Protein AF-C8VRG4-F1 (afdb_monomer)

Foldseek 3Di:
DDDDDDDDDDDDDDDDDDDPDDDDPPPVVVVVVVVVVVVVVVVVVVVVVVVVVVVVVPPPPCPPPPPPVDDPPVPDPDVLCPPHDDDDQDQALVSNVVQCWDQQQLVNATWHPLQHDPPLSVCCQPVDVVSPLGWWAQDPVSPHTDDSVRSSRPRPDDIDDDPSNLLSSLVSLQVVLVVCVVVVPPRHTPQSSDVVNNVVSVVSNVVVLPPCPPVRDNNVPDDDDDDDDDDDDDDDDDD

Secondary structure (DSSP, 8-state):
--------------------------SHHHHHHHHHHHHHHHHHHHHHHHHHHHHHTTS---------S---------GGGTTPPP----SSHHHHHHTTEEEETTTTEEEEGGG--HHHHHHHHTSSTTS-S---BSSTTS-SB--HHHHHH-TT---B--HHHHHHHHHHHHHHHHHHHHTT-S---TTTT-HHHHHHHHHHHHHHHHS--TT---GGG--------------PPP-

InterPro domains:
  IPR053008 Phomopsin biosynthesis-associated protein [PTHR35896] (6-236)

pLDDT: mean 80.28, std 19.04, range [37.5, 96.56]

Sequence (239 aa):
MSKTPELEPFLHKPNSVRSWLKRPVMTTTSHLLVFALTSLLWFAIILFDRLSSSYISQLPVQHSKQMTNNETAFVPPIPILANSMTTHCGTSVAAAKARGCRYDILSKVWTPSRCFDQASIAEYQAWDEDGRSWLAYADAEHTQPLGIDETGSIAGGTYYTTEHDHIVHCAMLWKKQFRALSEGRRELDALIVDPHHTDHCVKYLVQMTEAVNTKGIDYRKVPIEVDVGFSGCFILPEP

Solvent-accessible surface area (backbone atoms only — not comparable to full-atom values): 15444 Å² total; per-residue (Å²): 140,82,84,84,84,91,87,86,82,93,79,92,78,83,86,80,84,76,84,87,80,85,87,76,92,64,62,67,60,50,54,53,49,52,53,51,52,51,51,51,51,52,51,50,51,52,50,48,54,51,53,49,48,59,50,57,74,63,51,76,79,74,72,80,83,68,82,68,93,78,66,91,63,83,69,72,81,58,73,94,55,62,93,63,86,86,85,77,29,73,92,44,59,68,46,15,53,74,65,52,26,41,70,35,80,69,80,71,41,68,35,47,53,82,43,54,58,64,66,58,40,52,50,46,35,54,68,33,97,83,51,62,35,66,57,40,14,74,37,90,85,64,79,44,76,46,54,72,72,56,58,60,58,50,75,93,64,81,72,31,66,52,72,66,33,52,54,52,40,39,55,47,47,55,49,46,36,52,49,38,62,76,69,65,58,89,60,73,45,73,63,69,71,32,65,68,57,50,52,49,36,54,52,50,60,54,49,62,48,69,47,68,43,100,82,70,51,58,57,90,73,58,88,75,93,78,86,90,81,88,83,87,84,89,81,79,80,84,132

Mean predicted aligned error: 15.74 Å

Structure (mmCIF, N/CA/C/O backbone):
data_AF-C8VRG4-F1
#
_entry.id   AF-C8VRG4-F1
#
loop_
_atom_site.group_PDB
_atom_site.id
_atom_site.type_symbol
_atom_site.label_atom_id
_atom_site.label_alt_id
_atom_site.label_comp_id
_atom_site.label_asym_id
_atom_site.label_entity_id
_atom_site.label_seq_id
_atom_site.pdbx_PDB_ins_code
_atom_site.Cartn_x
_atom_site.Cartn_y
_atom_site.Cartn_z
_atom_site.occupancy
_atom_site.B_iso_or_equiv
_atom_site.auth_seq_id
_atom_site.auth_comp_id
_atom_site.auth_asym_id
_atom_site.auth_atom_id
_atom_site.pdbx_PDB_model_num
ATOM 1 N N . MET A 1 1 ? -53.358 -11.823 99.079 1.00 38.03 1 MET A N 1
ATOM 2 C CA . MET A 1 1 ? -53.322 -12.477 97.748 1.00 38.03 1 MET A CA 1
ATOM 3 C C . MET A 1 1 ? -54.189 -13.718 97.858 1.00 38.03 1 MET A C 1
ATOM 5 O O . MET A 1 1 ? -53.963 -14.463 98.788 1.00 38.03 1 MET A O 1
ATOM 9 N N . SER A 1 2 ? -55.229 -13.982 97.080 1.00 41.53 2 SER A N 1
ATOM 10 C CA . SER A 1 2 ? -55.712 -13.441 95.811 1.00 41.53 2 SER A CA 1
ATOM 11 C C . SER A 1 2 ? -57.243 -13.588 95.810 1.00 41.53 2 SER A C 1
ATOM 13 O O . SER A 1 2 ? -57.758 -14.540 96.392 1.00 41.53 2 SER A O 1
ATOM 15 N N . LYS A 1 3 ? -57.958 -12.628 95.220 1.00 39.97 3 LYS A N 1
ATOM 16 C CA . LYS A 1 3 ? -59.426 -12.599 95.130 1.00 39.97 3 LYS A CA 1
ATOM 17 C C . LYS A 1 3 ? -59.910 -13.531 94.005 1.00 39.97 3 LYS A C 1
ATOM 19 O O . LYS A 1 3 ? -59.349 -13.494 92.915 1.00 39.97 3 LYS A O 1
ATOM 24 N N . THR A 1 4 ? -60.961 -14.308 94.260 1.00 46.31 4 THR A N 1
ATOM 25 C CA . THR A 1 4 ? -61.922 -14.806 93.250 1.00 46.31 4 THR A CA 1
ATOM 26 C C . THR A 1 4 ? -62.775 -13.628 92.746 1.00 46.31 4 THR A C 1
ATOM 28 O O . THR A 1 4 ? -62.887 -12.644 93.490 1.00 46.31 4 THR A O 1
ATOM 31 N N . PRO A 1 5 ? -63.312 -13.628 91.503 1.00 46.59 5 PRO A N 1
ATOM 32 C CA . PRO A 1 5 ? -64.613 -14.282 91.222 1.00 46.59 5 PRO A CA 1
ATOM 33 C C . PRO A 1 5 ? -64.772 -14.796 89.755 1.00 46.59 5 PRO A C 1
ATOM 35 O O . PRO A 1 5 ? -64.060 -14.368 88.855 1.00 46.59 5 PRO A O 1
ATOM 38 N N . GLU A 1 6 ? -65.467 -15.914 89.520 1.00 40.12 6 GLU A N 1
ATOM 39 C CA . GLU A 1 6 ? -66.891 -16.039 89.120 1.00 40.12 6 GLU A CA 1
ATOM 40 C C . GLU A 1 6 ? -67.127 -15.963 87.596 1.00 40.12 6 GLU A C 1
ATOM 42 O O . GLU A 1 6 ? -66.566 -15.135 86.884 1.00 40.12 6 GLU A O 1
ATOM 47 N N . LEU A 1 7 ? -67.923 -16.917 87.111 1.00 45.00 7 LEU A N 1
ATOM 48 C CA . LEU A 1 7 ? -68.163 -17.280 85.717 1.00 45.00 7 LEU A CA 1
ATOM 49 C C . LEU A 1 7 ? -69.656 -17.053 85.428 1.00 45.00 7 LEU A C 1
ATOM 51 O O . LEU A 1 7 ? -70.469 -17.605 86.156 1.00 45.00 7 LEU A O 1
ATOM 55 N N . GLU A 1 8 ? -70.015 -16.315 84.374 1.00 48.22 8 GLU A N 1
ATOM 56 C CA . GLU A 1 8 ? -71.384 -16.241 83.819 1.00 48.22 8 GLU A CA 1
ATOM 57 C C . GLU A 1 8 ? -71.317 -16.027 82.279 1.00 48.22 8 GLU A C 1
ATOM 59 O O . GLU A 1 8 ? -70.269 -15.626 81.759 1.00 48.22 8 GLU A O 1
ATOM 64 N N 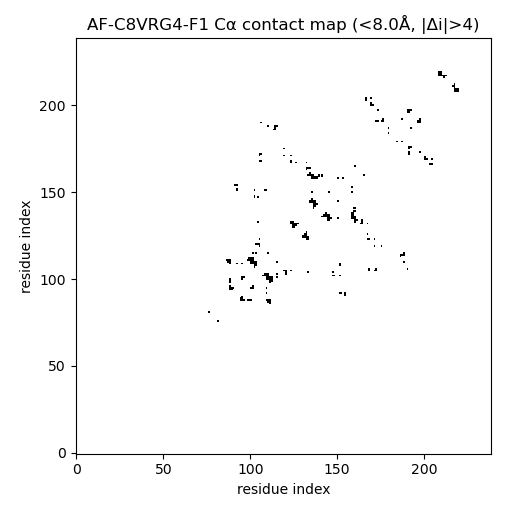. PRO A 1 9 ? -72.379 -16.373 81.522 1.00 44.44 9 PRO A N 1
ATOM 65 C CA . PRO A 1 9 ? -72.265 -17.113 80.269 1.00 44.44 9 PRO A CA 1
ATOM 66 C C . PRO A 1 9 ? -72.448 -16.300 78.975 1.00 44.44 9 PRO A C 1
ATOM 68 O O . PRO A 1 9 ? -72.870 -15.147 78.934 1.00 44.44 9 PRO A O 1
ATOM 71 N N . PHE A 1 10 ? -72.147 -17.009 77.886 1.00 46.41 10 PHE A N 1
ATOM 72 C CA . PHE A 1 10 ? -72.362 -16.711 76.474 1.00 46.41 10 PHE A CA 1
ATOM 73 C C . PHE A 1 10 ? -73.661 -15.952 76.140 1.00 46.41 10 PHE A C 1
ATOM 75 O O . PHE A 1 10 ? -74.761 -16.488 76.257 1.00 46.41 10 PHE A O 1
ATOM 82 N N . LEU A 1 11 ? -73.509 -14.763 75.545 1.00 40.91 11 LEU A N 1
ATOM 83 C CA . LEU A 1 11 ? -74.540 -14.095 74.745 1.00 40.91 11 LEU A CA 1
ATOM 84 C C . LEU A 1 11 ? -73.981 -13.755 73.358 1.00 40.91 11 LEU A C 1
ATOM 86 O O . LEU A 1 11 ? -73.156 -12.859 73.185 1.00 40.91 11 LEU A O 1
ATOM 90 N N . HIS A 1 12 ? -74.444 -14.501 72.358 1.00 45.53 12 HIS A N 1
ATOM 91 C CA . HIS A 1 12 ? -74.153 -14.293 70.943 1.00 45.53 12 HIS A CA 1
ATOM 92 C C . HIS A 1 12 ? -75.028 -13.142 70.412 1.00 45.53 12 HIS A C 1
ATOM 94 O O . HIS A 1 12 ? -76.252 -13.196 70.531 1.00 45.53 12 HIS A O 1
ATOM 100 N N . LYS A 1 13 ? -74.425 -12.097 69.825 1.00 42.31 13 LYS A N 1
ATOM 101 C CA . LYS A 1 13 ? -75.148 -11.032 69.102 1.00 42.31 13 LYS A CA 1
ATOM 102 C C . LYS A 1 13 ? -74.844 -11.101 67.600 1.00 42.31 13 LYS A C 1
ATOM 104 O O . LY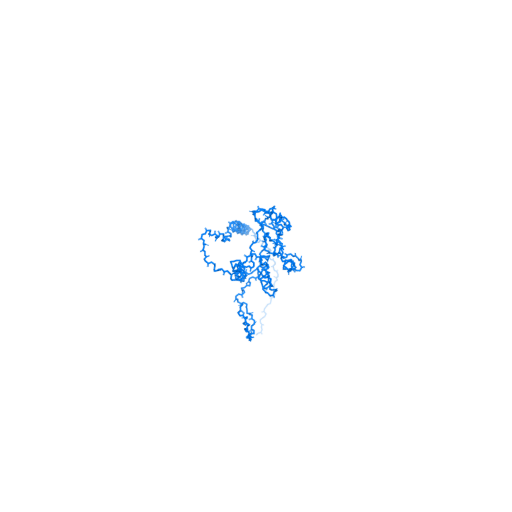S A 1 13 ? -73.694 -11.343 67.237 1.00 42.31 13 LYS A O 1
ATOM 109 N N . PRO A 1 14 ? -75.852 -10.901 66.733 1.00 43.25 14 PRO A N 1
ATOM 110 C CA . PRO A 1 14 ? -75.760 -11.222 65.316 1.00 43.25 14 PRO A CA 1
ATOM 111 C C . PRO A 1 14 ? -75.043 -10.139 64.498 1.00 43.25 14 PRO A C 1
ATOM 113 O O . PRO A 1 14 ? -75.061 -8.952 64.824 1.00 43.25 14 PRO A O 1
ATOM 116 N N . ASN A 1 15 ? -74.435 -10.606 63.407 1.00 43.47 15 ASN A N 1
ATOM 117 C CA . ASN A 1 15 ? -73.658 -9.875 62.410 1.00 43.47 15 ASN A CA 1
ATOM 118 C C . ASN A 1 15 ? -74.327 -8.580 61.916 1.00 43.47 15 ASN A C 1
ATOM 120 O O . ASN A 1 15 ? -75.428 -8.622 61.366 1.00 43.47 15 ASN A O 1
ATOM 124 N N . SER A 1 16 ? -73.608 -7.452 61.983 1.00 45.50 16 SER A N 1
ATOM 125 C CA . SER A 1 16 ? -73.900 -6.281 61.152 1.00 45.50 16 SER A CA 1
ATOM 126 C C . SER A 1 16 ? -72.960 -6.271 59.944 1.00 45.50 16 SER A C 1
ATOM 128 O O . SER A 1 16 ? -71.758 -6.019 60.030 1.00 45.50 16 SER A O 1
ATOM 130 N N . VAL A 1 17 ? -73.514 -6.610 58.781 1.00 48.47 17 VAL A N 1
ATOM 131 C CA . VAL A 1 17 ? -72.817 -6.515 57.497 1.00 48.47 17 VAL A CA 1
ATOM 132 C C . VAL A 1 17 ? -72.713 -5.033 57.147 1.00 48.47 17 VAL A C 1
ATOM 134 O O . VAL A 1 17 ? -73.687 -4.401 56.742 1.00 48.47 17 VAL A O 1
ATOM 137 N N . ARG A 1 18 ? -71.527 -4.452 57.344 1.00 44.47 18 ARG A N 1
ATOM 138 C CA . ARG A 1 18 ? -71.227 -3.080 56.930 1.00 44.47 18 ARG A CA 1
ATOM 139 C C . ARG A 1 18 ? -71.062 -3.065 55.409 1.00 44.47 18 ARG A C 1
ATOM 141 O O . ARG A 1 18 ? -70.179 -3.724 54.867 1.00 44.47 18 ARG A O 1
ATOM 148 N N . SER A 1 19 ? -71.933 -2.325 54.732 1.00 45.78 19 SER A N 1
ATOM 149 C CA . SER A 1 19 ? -71.961 -2.145 53.281 1.00 45.78 19 SER A CA 1
ATOM 150 C C . SER A 1 19 ? -70.656 -1.532 52.755 1.00 45.78 19 SER A C 1
ATOM 152 O O . SER A 1 19 ? -70.449 -0.320 52.834 1.00 45.78 19 SER A O 1
ATOM 154 N N . TRP A 1 20 ? -69.792 -2.363 52.177 1.00 38.78 20 TRP A N 1
ATOM 155 C CA . TRP A 1 20 ? -68.645 -1.939 51.377 1.00 38.78 20 TRP A CA 1
ATOM 156 C C . TRP A 1 20 ? -69.063 -1.783 49.919 1.00 38.78 20 TRP A C 1
ATOM 158 O O . TRP A 1 20 ? -68.878 -2.681 49.110 1.00 38.78 20 TRP A O 1
ATOM 168 N N . LEU A 1 21 ? -69.639 -0.635 49.574 1.00 61.81 21 LEU A N 1
ATOM 169 C CA . LEU A 1 21 ? -69.730 -0.191 48.185 1.00 61.81 21 LEU A CA 1
ATOM 170 C C . LEU A 1 21 ? -69.798 1.335 48.157 1.00 61.81 21 LEU A C 1
ATOM 172 O O . LEU A 1 21 ? -70.847 1.907 48.448 1.00 61.81 21 LEU A O 1
ATOM 176 N N . LYS A 1 22 ? -68.672 1.968 47.785 1.00 51.12 22 LYS A N 1
ATOM 177 C CA . LYS A 1 22 ? -68.570 2.998 46.726 1.00 51.12 22 LYS A CA 1
ATOM 178 C C . LYS A 1 22 ? -67.135 3.577 46.602 1.00 51.12 22 LYS A C 1
ATOM 180 O O . LYS A 1 22 ? -66.796 4.518 47.302 1.00 51.12 22 LYS A O 1
ATOM 185 N N . ARG A 1 23 ? -66.421 3.074 45.569 1.00 51.81 23 ARG A N 1
ATOM 186 C CA . ARG A 1 23 ? -65.496 3.765 44.615 1.00 51.81 23 ARG A CA 1
ATOM 187 C C . ARG A 1 23 ? -64.061 4.142 45.091 1.00 51.81 23 ARG A C 1
ATOM 189 O O . ARG A 1 23 ? -63.899 4.396 46.274 1.00 51.81 23 ARG A O 1
ATOM 196 N N . PRO A 1 24 ? -63.032 4.195 44.191 1.00 49.44 24 PRO A N 1
ATOM 197 C CA . PRO A 1 24 ? -63.167 4.611 42.788 1.00 49.44 24 PRO A CA 1
ATOM 198 C C . PRO A 1 24 ? -62.448 3.808 41.684 1.00 49.44 24 PRO A C 1
ATOM 200 O O . PRO A 1 24 ? -61.420 3.165 41.853 1.00 49.44 24 PRO A O 1
ATOM 203 N N . VAL A 1 25 ? -63.017 3.984 40.490 1.00 56.78 25 VAL A N 1
ATOM 204 C CA . VAL A 1 25 ? -62.567 3.621 39.135 1.00 56.78 25 VAL A CA 1
ATOM 205 C C . VAL A 1 25 ? -61.363 4.497 38.708 1.00 56.78 25 VAL A C 1
ATOM 207 O O . VAL A 1 25 ? -61.339 5.052 37.619 1.00 56.78 25 VAL A O 1
ATOM 210 N N . MET A 1 26 ? -60.380 4.709 39.592 1.00 51.81 26 MET A N 1
ATOM 211 C CA . MET A 1 26 ? -59.306 5.704 39.388 1.00 51.81 26 MET A CA 1
ATOM 212 C C . MET A 1 26 ? -57.904 5.102 39.204 1.00 51.81 26 MET A C 1
ATOM 214 O O . MET A 1 26 ? -56.951 5.830 38.953 1.00 51.81 26 MET A O 1
ATOM 218 N N . THR A 1 27 ? -57.756 3.780 39.306 1.00 55.25 27 THR A N 1
ATOM 219 C CA . THR A 1 27 ? -56.460 3.097 39.154 1.00 55.25 27 THR A CA 1
ATOM 220 C C . THR A 1 27 ? -56.207 2.628 37.721 1.00 55.25 27 THR A C 1
ATOM 222 O O . THR A 1 27 ? -55.106 2.785 37.206 1.00 55.25 27 THR A O 1
ATOM 225 N N . THR A 1 28 ? -57.222 2.122 37.018 1.00 56.84 28 THR A N 1
ATOM 226 C CA . THR A 1 28 ? -57.070 1.592 35.650 1.00 56.84 28 THR A CA 1
ATOM 227 C C . THR A 1 28 ? -56.874 2.682 34.597 1.00 56.84 28 THR A C 1
ATOM 229 O O . THR A 1 28 ? -56.068 2.509 33.685 1.00 56.84 28 THR A O 1
ATOM 232 N N . THR A 1 29 ? -57.534 3.834 34.747 1.00 58.34 29 THR A N 1
ATOM 233 C CA . THR A 1 29 ? -57.321 5.013 33.889 1.00 58.34 29 THR A CA 1
ATOM 234 C C . THR A 1 29 ? -55.901 5.564 34.021 1.00 58.34 29 THR A C 1
ATOM 236 O O . THR A 1 29 ? -55.313 5.968 33.024 1.00 58.34 29 THR A O 1
ATOM 239 N N . SER A 1 30 ? -55.317 5.498 35.222 1.00 70.31 30 SER A N 1
ATOM 240 C CA . SER A 1 30 ? -53.933 5.906 35.488 1.00 70.31 30 SER A CA 1
ATOM 241 C C . SER A 1 30 ? -52.917 5.012 34.767 1.00 70.31 30 SER A C 1
ATOM 243 O O . SER A 1 30 ? -52.041 5.511 34.065 1.00 70.31 30 SER A O 1
ATOM 245 N N . HIS A 1 31 ? -53.070 3.685 34.840 1.00 80.12 31 HIS A N 1
ATOM 246 C CA . HIS A 1 31 ? -52.149 2.761 34.166 1.00 80.12 31 HIS A CA 1
ATOM 247 C C . HIS A 1 31 ? -52.227 2.838 32.636 1.00 80.12 31 HIS A C 1
ATOM 249 O O . HIS A 1 31 ? -51.193 2.774 31.972 1.00 80.12 31 HIS A O 1
ATOM 255 N N . LEU A 1 32 ? -53.425 3.027 32.072 1.00 85.38 32 LEU A N 1
ATOM 256 C CA . LEU A 1 32 ? -53.601 3.205 30.627 1.00 85.38 32 LEU A CA 1
ATOM 257 C C . LEU A 1 32 ? -52.975 4.513 30.129 1.00 85.38 32 LEU A C 1
ATOM 259 O O . LEU A 1 32 ? -52.338 4.520 29.078 1.00 85.38 32 LEU A O 1
ATOM 263 N N . LEU A 1 33 ? -53.103 5.600 30.897 1.00 87.50 33 LEU A N 1
ATOM 264 C CA . LEU A 1 33 ? -52.456 6.874 30.579 1.00 87.50 33 LEU A CA 1
ATOM 265 C C . LEU A 1 33 ? -50.931 6.766 30.644 1.00 87.50 33 LEU A C 1
ATOM 267 O O . LEU A 1 33 ? -50.255 7.217 29.725 1.00 87.50 33 LEU A O 1
ATOM 271 N N . VAL A 1 34 ? -50.385 6.123 31.680 1.00 88.81 34 VAL A N 1
ATOM 272 C CA . VAL A 1 34 ? -48.935 5.899 31.797 1.00 88.81 34 VAL A CA 1
ATOM 273 C C . VAL A 1 34 ? -48.419 5.062 30.626 1.00 88.81 34 VAL A C 1
ATOM 275 O O . VAL A 1 34 ? -47.427 5.441 30.014 1.00 88.81 34 VAL A O 1
ATOM 278 N N . PHE A 1 35 ? -49.108 3.977 30.263 1.00 90.31 35 PHE A N 1
ATOM 279 C CA . PHE A 1 35 ? -48.724 3.132 29.128 1.00 90.31 35 PHE A CA 1
ATOM 280 C C . PHE A 1 35 ? -48.785 3.874 27.785 1.00 90.31 35 PHE A C 1
ATOM 282 O O . PHE A 1 35 ? -47.892 3.724 26.951 1.00 90.31 35 PHE A O 1
ATOM 289 N N . ALA A 1 36 ? -49.811 4.702 27.571 1.00 93.06 36 ALA A N 1
ATOM 290 C CA . ALA A 1 36 ? -49.929 5.508 26.360 1.00 93.06 36 ALA A CA 1
ATOM 291 C C . ALA A 1 36 ? -48.805 6.553 26.266 1.00 93.06 36 ALA A C 1
ATOM 293 O O . ALA A 1 36 ? -48.188 6.699 25.213 1.00 93.06 36 ALA A O 1
ATOM 294 N N . LEU A 1 37 ? -48.492 7.237 27.371 1.00 93.94 37 LEU A N 1
ATOM 295 C CA . LEU A 1 37 ? -47.430 8.243 27.420 1.00 93.94 37 LEU A CA 1
ATOM 296 C C . LEU A 1 37 ? -46.041 7.631 27.209 1.00 93.94 37 LEU A C 1
ATOM 298 O O . LEU A 1 37 ? -45.245 8.186 26.453 1.00 93.94 37 LEU A O 1
ATOM 302 N N . THR A 1 38 ? -45.748 6.481 27.821 1.00 92.56 38 THR A N 1
ATOM 303 C CA . THR A 1 38 ? -44.462 5.800 27.616 1.00 92.56 38 THR A CA 1
ATOM 304 C C . THR A 1 38 ? -44.336 5.257 26.197 1.00 92.56 38 THR A C 1
ATOM 306 O O . THR A 1 38 ? -43.281 5.406 25.588 1.00 92.56 38 THR A O 1
ATOM 309 N N . SER A 1 39 ? -45.409 4.702 25.631 1.00 94.25 39 SER A N 1
ATOM 310 C CA . SER A 1 39 ? -45.416 4.223 24.242 1.00 94.25 39 SER A CA 1
ATOM 311 C C . SER A 1 39 ? -45.195 5.362 23.243 1.00 94.25 39 SER A C 1
ATOM 313 O O . SER A 1 39 ? -44.418 5.205 22.305 1.00 94.25 39 SER A O 1
ATOM 315 N N . LEU A 1 40 ? -45.819 6.525 23.464 1.00 95.06 40 LEU A N 1
ATOM 316 C CA . LEU A 1 40 ? -45.610 7.721 22.640 1.00 95.06 40 LEU A CA 1
ATOM 317 C C . LEU A 1 40 ? -44.179 8.258 22.755 1.00 95.06 40 LEU A C 1
ATOM 319 O O . LEU A 1 40 ? -43.596 8.639 21.743 1.00 95.06 40 LEU A O 1
ATOM 323 N N . LEU A 1 41 ? -43.599 8.249 23.960 1.00 94.25 41 LEU A N 1
ATOM 324 C CA . LEU A 1 41 ? -42.210 8.652 24.180 1.00 94.25 41 LEU A CA 1
ATOM 325 C C . LEU A 1 41 ? -41.239 7.737 23.420 1.00 94.25 41 LEU A C 1
ATOM 327 O O . LEU A 1 41 ? -40.388 8.230 22.686 1.00 94.25 41 LEU A O 1
ATOM 331 N N . TRP A 1 42 ? -41.393 6.415 23.537 1.00 92.25 42 TRP A N 1
ATOM 332 C CA . TRP A 1 42 ? -40.551 5.454 22.818 1.00 92.25 42 TRP A CA 1
ATOM 333 C C . TRP A 1 42 ? -40.732 5.538 21.302 1.00 92.25 42 TRP A C 1
ATOM 335 O O . TRP A 1 42 ? -39.750 5.488 20.567 1.00 92.25 42 TRP A O 1
ATOM 345 N N . PHE A 1 43 ? -41.963 5.726 20.823 1.00 94.06 43 PHE A N 1
ATOM 346 C CA . PHE A 1 43 ? -42.230 5.925 19.400 1.00 94.06 43 PHE A CA 1
ATOM 347 C C . PHE A 1 43 ? -41.567 7.203 18.865 1.00 94.06 43 PHE A C 1
ATOM 349 O O . PHE A 1 43 ? -40.971 7.175 17.791 1.00 94.06 43 PHE A O 1
ATOM 356 N N . ALA A 1 44 ? -41.602 8.300 19.628 1.00 92.25 44 ALA A N 1
ATOM 357 C CA . ALA A 1 44 ? -40.928 9.547 19.272 1.00 92.25 44 ALA A CA 1
ATOM 358 C C . ALA A 1 44 ? -39.397 9.404 19.258 1.00 92.25 44 ALA A C 1
ATOM 360 O O . ALA A 1 44 ? -38.764 9.909 18.336 1.00 92.25 44 ALA A O 1
ATOM 361 N N . ILE A 1 45 ? -38.811 8.684 20.223 1.00 91.50 45 ILE A N 1
ATOM 362 C CA . ILE A 1 45 ? -37.368 8.384 20.255 1.00 91.50 45 ILE A CA 1
ATOM 363 C C . ILE A 1 45 ? -36.969 7.558 19.026 1.00 91.50 45 ILE A C 1
ATOM 365 O O . ILE A 1 45 ? -36.047 7.935 18.313 1.00 91.50 45 ILE A O 1
ATOM 369 N N . ILE A 1 46 ? -37.711 6.491 18.712 1.00 88.88 46 ILE A N 1
ATOM 370 C CA . ILE A 1 46 ? -37.434 5.642 17.543 1.00 88.88 46 ILE A CA 1
ATOM 371 C C . ILE A 1 46 ? -37.580 6.436 16.239 1.00 88.88 46 ILE A C 1
ATOM 373 O O . ILE A 1 46 ? -36.761 6.288 15.335 1.00 88.88 46 ILE A O 1
ATOM 377 N N . LEU A 1 47 ? -38.603 7.289 16.119 1.00 86.19 47 LEU A N 1
ATOM 378 C CA . LEU A 1 47 ? -38.753 8.167 14.958 1.00 86.19 47 LEU A CA 1
ATOM 379 C C . LEU A 1 47 ? -37.602 9.168 14.853 1.00 86.19 47 LEU A C 1
ATOM 381 O O . LEU A 1 47 ? -37.099 9.381 13.755 1.00 86.19 47 LEU A O 1
ATOM 385 N N . PHE A 1 48 ? -37.164 9.749 15.969 1.00 84.75 48 PHE A N 1
ATOM 386 C CA . PHE A 1 48 ? -36.034 10.671 15.998 1.00 84.75 48 PHE A CA 1
ATOM 387 C C . PHE A 1 48 ? -34.722 9.977 15.611 1.00 84.75 48 PHE A C 1
ATOM 389 O O . PHE A 1 48 ? -33.984 10.529 14.805 1.00 84.75 48 PHE A O 1
ATOM 396 N N . ASP A 1 49 ? -34.477 8.750 16.077 1.00 77.31 49 ASP A N 1
ATOM 397 C CA . ASP A 1 49 ? -33.304 7.943 15.707 1.00 77.31 49 ASP A CA 1
ATOM 398 C C . ASP A 1 49 ? -33.323 7.503 14.236 1.00 77.31 49 ASP A C 1
ATOM 400 O O . ASP A 1 49 ? -32.282 7.416 13.580 1.00 77.31 49 ASP A O 1
ATOM 404 N N . ARG A 1 50 ? -34.513 7.246 13.681 1.00 78.62 50 ARG A N 1
ATOM 405 C CA . ARG A 1 50 ? -34.683 6.955 12.251 1.00 78.62 50 ARG A CA 1
ATOM 406 C C . ARG A 1 50 ? -34.472 8.201 11.398 1.00 78.62 50 ARG A C 1
ATOM 408 O O . ARG A 1 50 ? -33.768 8.103 10.398 1.00 78.62 50 ARG A O 1
ATOM 415 N N . LEU A 1 51 ? -35.030 9.348 11.801 1.00 68.06 51 LEU A N 1
ATOM 416 C CA . LEU A 1 51 ? -34.839 10.629 11.114 1.00 68.06 51 LEU A CA 1
ATOM 417 C C . LEU A 1 51 ? -33.378 11.097 11.194 1.00 68.06 51 LEU A C 1
ATOM 419 O O . LEU A 1 51 ? -32.829 11.546 10.187 1.00 68.06 51 LEU A O 1
ATOM 423 N N . SER A 1 52 ? -32.734 10.954 12.355 1.00 64.38 52 SER A N 1
ATOM 424 C CA . SER A 1 52 ? -31.325 11.297 12.559 1.00 64.38 52 SER A CA 1
ATOM 425 C C . SER A 1 52 ? -30.398 10.344 11.804 1.00 64.38 52 SER A C 1
ATOM 427 O O . SER A 1 52 ? -29.461 10.819 11.169 1.00 64.38 52 SER A O 1
ATOM 429 N N . SER A 1 53 ? -30.701 9.039 11.750 1.00 57.69 53 SER A N 1
ATOM 430 C CA . SER A 1 53 ? -29.975 8.088 10.894 1.00 57.69 53 SER A CA 1
ATOM 431 C C . SER A 1 53 ? -30.080 8.469 9.422 1.00 57.69 53 SER A C 1
ATOM 433 O O . SER A 1 53 ? -29.059 8.539 8.751 1.00 57.69 53 SER A O 1
ATOM 435 N N . SER A 1 54 ? -31.278 8.795 8.921 1.00 57.81 54 SER A N 1
ATOM 436 C CA . SER A 1 54 ? -31.435 9.244 7.530 1.00 57.81 54 SER A CA 1
ATOM 437 C C . SER A 1 54 ? -30.733 10.575 7.239 1.00 57.81 54 SER A C 1
ATOM 439 O O . SER A 1 54 ? -30.319 10.798 6.106 1.00 57.81 54 SER A O 1
ATOM 441 N N . TYR A 1 55 ? -30.553 11.436 8.246 1.00 56.59 55 TYR A N 1
ATOM 442 C CA . TYR A 1 55 ? -29.792 12.680 8.116 1.00 56.59 55 TYR A CA 1
ATOM 443 C C . TYR A 1 55 ? -28.273 12.434 8.133 1.00 56.59 55 TYR A C 1
ATOM 445 O O . TYR A 1 55 ? -27.552 13.021 7.333 1.00 56.59 55 TYR A O 1
ATOM 453 N N . ILE A 1 56 ? -27.781 11.521 8.980 1.00 58.84 56 ILE A N 1
ATOM 454 C CA . ILE A 1 56 ? -26.359 11.142 9.038 1.00 58.84 56 ILE A CA 1
ATOM 455 C C . ILE A 1 56 ? -25.941 10.375 7.777 1.00 58.84 56 ILE A C 1
ATOM 457 O O . ILE A 1 56 ? -24.867 10.635 7.248 1.00 58.84 56 ILE A O 1
ATOM 461 N N . SER A 1 57 ? -26.796 9.501 7.237 1.00 55.47 57 SER A N 1
ATOM 462 C CA . SER A 1 57 ? -26.537 8.801 5.967 1.00 55.47 57 SER A CA 1
ATOM 463 C C . SER A 1 57 ? -26.493 9.735 4.752 1.00 55.47 57 SER A C 1
ATOM 465 O O . SER A 1 57 ? -25.962 9.354 3.714 1.00 55.47 57 SER A O 1
ATOM 467 N N . GLN A 1 58 ? -27.046 10.947 4.866 1.00 52.88 58 GLN A N 1
ATOM 468 C CA . GLN A 1 58 ? -26.980 11.981 3.831 1.00 52.88 58 GLN A CA 1
ATOM 469 C C . GLN A 1 58 ? -25.880 13.016 4.071 1.00 52.88 58 GLN A C 1
ATOM 471 O O . GLN A 1 58 ? -25.671 13.867 3.206 1.00 52.88 58 GLN A O 1
ATOM 476 N N . LEU A 1 59 ? -25.159 12.958 5.199 1.00 48.34 59 LEU A N 1
ATOM 477 C CA . LEU A 1 59 ? -23.950 13.756 5.342 1.00 48.34 59 LEU A CA 1
ATOM 478 C C . LEU A 1 59 ? -22.946 13.235 4.313 1.00 48.34 59 LEU A C 1
ATOM 480 O O . LEU A 1 59 ? -22.531 12.076 4.402 1.00 48.34 59 LEU A O 1
ATOM 484 N N . PRO A 1 60 ? -22.531 14.055 3.334 1.00 44.72 60 PRO A N 1
ATOM 485 C CA . PRO A 1 60 ? -21.422 13.671 2.496 1.00 44.72 60 PRO A CA 1
ATOM 486 C C . PRO A 1 60 ? -20.223 13.536 3.431 1.00 44.72 60 PRO A C 1
ATOM 488 O O . PRO A 1 60 ? -19.756 14.528 3.994 1.00 44.72 60 PRO A O 1
ATOM 491 N N . VAL A 1 61 ? -19.713 12.314 3.600 1.00 47.50 61 VAL A N 1
ATOM 492 C CA . VAL A 1 61 ? -18.317 12.136 3.985 1.00 47.50 61 VAL A CA 1
ATOM 493 C C . VAL A 1 61 ? -17.544 12.824 2.872 1.00 47.50 61 VAL A C 1
ATOM 495 O O . VAL A 1 61 ? -17.369 12.288 1.778 1.00 47.50 61 VAL A O 1
ATOM 498 N N . GLN A 1 62 ? -17.171 14.076 3.117 1.00 38.97 62 GLN A N 1
ATOM 499 C CA . GLN A 1 62 ? -16.208 14.802 2.315 1.00 38.97 62 GLN A CA 1
ATOM 500 C C . GLN A 1 62 ? -14.875 14.087 2.526 1.00 38.97 62 GLN A C 1
ATOM 502 O O . GLN A 1 62 ? -14.013 14.534 3.274 1.00 38.97 62 GLN A O 1
ATOM 507 N N . HIS A 1 63 ? -14.698 12.949 1.854 1.00 43.19 63 HIS A N 1
ATOM 508 C CA . HIS A 1 63 ? -13.379 12.608 1.374 1.00 43.19 63 HIS A CA 1
ATOM 509 C C . HIS A 1 63 ? -13.009 13.777 0.475 1.00 43.19 63 HIS A C 1
ATOM 511 O O . HIS A 1 63 ? -13.620 13.974 -0.577 1.00 43.19 63 HIS A O 1
ATOM 517 N N . SER A 1 64 ? -12.120 14.628 0.980 1.00 39.66 64 SER A N 1
ATOM 518 C CA . SER A 1 64 ? -11.569 15.771 0.273 1.00 39.66 64 SER A CA 1
ATOM 519 C C . SER A 1 64 ? -11.141 15.330 -1.130 1.00 39.66 64 SER A C 1
ATOM 521 O O . SER A 1 64 ? -10.053 14.800 -1.339 1.00 39.66 64 SER A O 1
ATOM 523 N N . LYS A 1 65 ? -12.012 15.536 -2.122 1.00 48.03 65 LYS A N 1
ATOM 524 C CA . LYS A 1 65 ? -11.614 15.655 -3.521 1.00 48.03 65 LYS A CA 1
ATOM 525 C C . LYS A 1 65 ? -11.149 17.086 -3.697 1.00 48.03 65 LYS A C 1
ATOM 527 O O . LYS A 1 65 ? -11.821 17.904 -4.316 1.00 48.03 65 LYS A O 1
ATOM 532 N N . GLN A 1 66 ? -9.992 17.384 -3.127 1.00 38.59 66 GLN A N 1
ATOM 533 C CA . GLN A 1 66 ? -9.264 18.593 -3.451 1.00 38.59 66 GLN A CA 1
ATOM 534 C C . GLN A 1 66 ? -7.937 18.200 -4.093 1.00 38.59 66 GLN A C 1
ATOM 536 O O . GLN A 1 66 ? -6.862 18.479 -3.585 1.00 38.59 66 GLN A O 1
ATOM 541 N N . MET A 1 67 ? -8.027 17.566 -5.268 1.00 41.53 67 MET A N 1
ATOM 542 C CA . MET A 1 67 ? -7.033 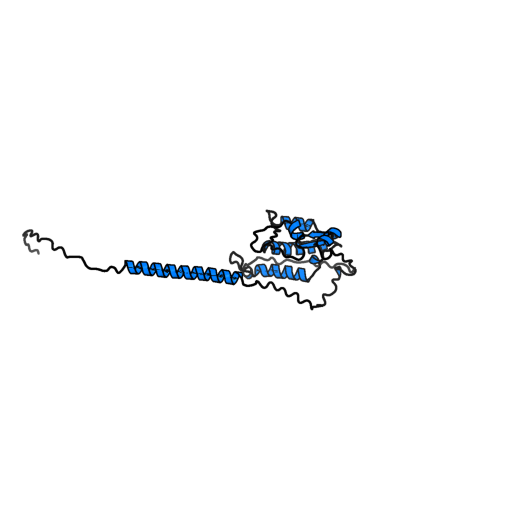17.829 -6.305 1.00 41.53 67 MET A CA 1
ATOM 543 C C . MET A 1 67 ? -7.397 19.186 -6.901 1.00 41.53 67 MET A C 1
ATOM 545 O O . MET A 1 67 ? -8.119 19.294 -7.892 1.00 41.53 67 MET A O 1
ATOM 549 N N . THR A 1 68 ? -6.959 20.254 -6.240 1.00 37.50 68 THR A N 1
ATOM 550 C CA . THR A 1 68 ? -6.797 21.531 -6.922 1.00 37.50 68 THR A CA 1
ATOM 551 C C . THR A 1 68 ? -5.756 21.310 -8.005 1.00 37.50 68 THR A C 1
ATOM 553 O O . THR A 1 68 ? -4.568 21.182 -7.724 1.00 37.50 68 THR A O 1
ATOM 556 N N . ASN A 1 69 ? -6.217 21.248 -9.251 1.00 47.16 69 ASN A N 1
ATOM 557 C CA . ASN A 1 69 ? -5.387 21.294 -10.448 1.00 47.16 69 ASN A CA 1
ATOM 558 C C . ASN A 1 69 ? -4.744 22.683 -10.563 1.00 47.16 69 ASN A C 1
ATOM 560 O O . ASN A 1 69 ? -5.118 23.452 -11.442 1.00 47.16 69 ASN A O 1
ATOM 564 N N . ASN A 1 70 ? -3.864 23.052 -9.630 1.00 54.59 70 ASN A N 1
ATOM 565 C CA . ASN A 1 70 ? -2.994 24.211 -9.782 1.00 54.59 70 ASN A CA 1
ATOM 566 C C . ASN A 1 70 ? -1.827 24.242 -8.786 1.00 54.59 70 ASN A C 1
ATOM 568 O O . ASN A 1 70 ? -1.535 25.279 -8.198 1.00 54.59 70 ASN A O 1
ATOM 572 N N . GLU A 1 71 ? -1.127 23.125 -8.628 1.00 41.16 71 GLU A N 1
ATOM 573 C CA . GLU A 1 71 ? 0.212 23.143 -8.053 1.00 41.16 71 GLU A CA 1
ATOM 574 C C . GLU A 1 71 ? 1.154 22.376 -8.976 1.00 41.16 71 GLU A C 1
ATOM 576 O O . GLU A 1 71 ? 1.295 21.159 -8.911 1.00 41.16 71 GLU A O 1
ATOM 581 N N . THR A 1 72 ? 1.905 23.121 -9.784 1.00 44.34 72 THR A N 1
ATOM 582 C CA . THR A 1 72 ? 3.331 22.828 -9.945 1.00 44.34 72 THR A CA 1
ATOM 583 C C . THR A 1 72 ? 4.002 22.991 -8.575 1.00 44.34 72 THR A C 1
ATOM 585 O O . THR A 1 72 ? 4.799 23.905 -8.367 1.00 44.34 72 THR A O 1
ATOM 588 N N . ALA A 1 73 ? 3.630 22.154 -7.603 1.00 43.59 73 ALA A N 1
ATOM 589 C CA . ALA A 1 73 ? 4.459 21.918 -6.443 1.00 43.59 73 ALA A CA 1
ATOM 590 C C . ALA A 1 73 ? 5.729 21.299 -7.012 1.00 43.59 73 ALA A C 1
ATOM 592 O O . ALA A 1 73 ? 5.682 20.325 -7.766 1.00 43.59 73 ALA A O 1
ATOM 593 N N . PHE A 1 74 ? 6.856 21.942 -6.748 1.00 43.16 74 PHE A N 1
ATOM 594 C CA . PHE A 1 74 ? 8.162 21.488 -7.184 1.00 43.16 74 PHE A CA 1
ATOM 595 C C . PHE A 1 74 ? 8.482 20.197 -6.420 1.00 43.16 74 PHE A C 1
ATOM 597 O O . PHE A 1 74 ? 9.168 20.226 -5.404 1.00 43.16 74 PHE A O 1
ATOM 604 N N . VAL A 1 75 ? 7.924 19.065 -6.857 1.00 53.88 75 VAL A N 1
ATOM 605 C CA . VAL A 1 75 ? 8.381 17.748 -6.422 1.00 53.88 75 VAL A CA 1
ATOM 606 C C . VAL A 1 75 ? 9.781 17.624 -7.014 1.00 53.88 75 VAL A C 1
ATOM 608 O O . VAL A 1 75 ? 9.908 17.623 -8.245 1.00 53.88 75 VAL A O 1
ATOM 611 N N . PRO A 1 76 ? 10.848 17.628 -6.192 1.00 58.38 76 PRO A N 1
ATOM 612 C CA . PRO A 1 76 ? 12.193 17.500 -6.722 1.00 58.38 76 PRO A CA 1
ATOM 613 C C . PRO A 1 76 ? 12.260 16.219 -7.566 1.00 58.38 76 PRO A C 1
ATOM 615 O O . PRO A 1 76 ? 11.639 15.219 -7.191 1.00 58.38 76 PRO A O 1
ATOM 618 N N . PRO A 1 77 ? 12.976 16.232 -8.706 1.00 67.62 77 PRO A N 1
ATOM 619 C CA . PRO A 1 77 ? 13.096 15.051 -9.545 1.00 67.62 77 PRO A CA 1
ATOM 620 C C . PRO A 1 77 ? 13.578 13.887 -8.686 1.00 67.62 77 PRO A C 1
ATOM 622 O O . PRO A 1 77 ? 14.624 13.985 -8.045 1.00 67.62 77 PRO A O 1
ATOM 625 N N . ILE A 1 78 ? 12.801 12.806 -8.650 1.00 80.31 78 ILE A N 1
ATOM 626 C CA . ILE A 1 78 ? 13.129 11.633 -7.848 1.00 80.31 78 ILE A CA 1
ATOM 627 C C . ILE A 1 78 ? 14.413 11.023 -8.437 1.00 80.31 78 ILE A C 1
ATOM 629 O O . ILE A 1 78 ? 14.367 10.533 -9.569 1.00 80.31 78 ILE A O 1
ATOM 633 N N . PRO A 1 79 ? 15.554 11.019 -7.716 1.00 83.38 79 PRO A N 1
ATOM 634 C CA . PRO A 1 79 ? 16.840 10.633 -8.302 1.00 83.38 79 PRO A CA 1
ATOM 635 C C . PRO A 1 79 ? 16.853 9.204 -8.849 1.00 83.38 79 PRO A C 1
ATOM 637 O O . PRO A 1 79 ? 17.449 8.948 -9.891 1.00 83.38 79 PRO A O 1
ATOM 640 N N . ILE A 1 80 ? 16.129 8.284 -8.200 1.00 82.12 80 ILE A N 1
ATOM 641 C CA . ILE A 1 80 ? 16.013 6.888 -8.652 1.00 82.12 80 ILE A CA 1
ATOM 642 C C . ILE A 1 80 ? 15.304 6.739 -10.008 1.00 82.12 80 ILE A C 1
ATOM 644 O O . ILE A 1 80 ? 15.438 5.702 -10.652 1.00 82.12 80 ILE A O 1
ATOM 648 N N . LEU A 1 81 ? 14.565 7.760 -10.452 1.00 86.88 81 LEU A N 1
ATOM 649 C CA . LEU A 1 81 ? 13.869 7.788 -11.741 1.00 86.88 81 LEU A CA 1
ATOM 650 C C . LEU A 1 81 ? 14.602 8.635 -12.788 1.00 86.88 81 LEU A C 1
ATOM 652 O O . LEU A 1 81 ? 14.089 8.810 -13.900 1.00 86.88 81 LEU A O 1
ATOM 656 N N . ALA A 1 82 ? 15.781 9.172 -12.464 1.00 85.69 82 ALA A N 1
ATOM 657 C CA . ALA A 1 82 ? 16.569 9.956 -13.402 1.00 85.69 82 ALA A CA 1
ATOM 658 C C . ALA A 1 82 ? 16.875 9.136 -14.666 1.00 85.69 82 ALA A C 1
ATOM 660 O O . ALA A 1 82 ? 17.280 7.977 -14.591 1.00 85.69 82 ALA A O 1
ATOM 661 N N . ASN A 1 83 ? 16.670 9.748 -15.836 1.00 85.31 83 ASN A N 1
ATOM 662 C CA . ASN A 1 83 ? 16.854 9.121 -17.152 1.00 85.31 83 ASN A CA 1
ATOM 663 C C . ASN A 1 83 ? 15.987 7.867 -17.403 1.00 85.31 83 ASN A C 1
ATOM 665 O O . ASN A 1 83 ? 16.308 7.057 -18.274 1.00 85.31 83 ASN A O 1
ATOM 669 N N . SER A 1 84 ? 14.888 7.693 -16.662 1.00 86.69 84 SER A N 1
ATOM 670 C CA . SER A 1 84 ? 13.965 6.575 -16.873 1.00 86.69 84 SER A CA 1
ATOM 671 C C . SER A 1 84 ? 13.099 6.752 -18.127 1.00 86.69 84 SER A C 1
ATOM 673 O O . SER A 1 84 ? 12.731 7.859 -18.523 1.00 86.69 84 SER A O 1
ATOM 675 N N . MET A 1 85 ? 12.734 5.630 -18.755 1.00 88.44 85 MET A N 1
ATOM 676 C CA . MET A 1 85 ? 11.750 5.596 -19.837 1.00 88.44 85 MET A CA 1
ATOM 677 C C . MET A 1 85 ? 10.371 5.264 -19.267 1.00 88.44 85 MET A C 1
ATOM 679 O O . MET A 1 85 ? 10.155 4.192 -18.698 1.00 88.44 85 MET A O 1
ATOM 683 N N . THR A 1 86 ? 9.402 6.147 -19.491 1.00 86.56 86 THR A N 1
ATOM 684 C CA . THR A 1 86 ? 8.017 5.919 -19.064 1.00 86.56 86 THR A CA 1
ATOM 685 C C . THR A 1 86 ? 7.230 5.178 -20.146 1.00 86.56 86 THR A C 1
ATOM 687 O O . THR A 1 86 ? 7.355 5.455 -21.338 1.00 86.56 86 THR A O 1
ATOM 690 N N . THR A 1 87 ? 6.374 4.237 -19.750 1.00 89.56 87 THR A N 1
ATOM 691 C CA . THR A 1 87 ? 5.371 3.635 -20.643 1.00 89.56 87 THR A CA 1
ATOM 692 C C . THR A 1 87 ? 4.006 3.716 -19.994 1.00 89.56 87 THR A C 1
ATOM 694 O O . THR A 1 87 ? 3.881 3.572 -18.784 1.00 89.56 87 THR A O 1
ATOM 697 N N . HIS A 1 88 ? 2.988 3.962 -20.811 1.00 91.06 88 HIS A N 1
ATOM 698 C CA . HIS A 1 88 ? 1.626 4.220 -20.370 1.00 91.06 88 HIS A CA 1
ATOM 699 C C . HIS A 1 88 ? 0.646 3.248 -21.029 1.00 91.06 88 HIS A C 1
ATOM 701 O O . HIS A 1 88 ? 0.820 2.848 -22.180 1.00 91.06 88 HIS A O 1
ATOM 707 N N . CYS A 1 89 ? -0.432 2.924 -20.318 1.00 93.31 89 CYS A N 1
ATOM 708 C CA . CYS A 1 89 ? -1.506 2.069 -20.826 1.00 93.31 89 CYS A CA 1
ATOM 709 C C . CYS A 1 89 ? -2.522 2.826 -21.693 1.00 93.31 89 CYS A C 1
ATOM 711 O O . CYS A 1 89 ? -3.314 2.224 -22.412 1.00 93.31 89 CYS A O 1
ATOM 713 N N . GLY A 1 90 ? -2.453 4.157 -21.723 1.00 91.88 90 GLY A N 1
ATOM 714 C CA . GLY A 1 90 ? -3.426 5.001 -22.411 1.00 91.88 90 GLY A CA 1
ATOM 715 C C . GLY A 1 90 ? -4.565 5.434 -21.511 1.00 91.88 90 GLY A C 1
ATOM 716 O O . GLY A 1 90 ? -4.449 5.400 -20.295 1.00 91.88 90 GLY A O 1
ATOM 717 N N . THR A 1 91 ? -5.659 5.852 -22.141 1.00 90.19 91 THR A N 1
ATOM 718 C CA . THR A 1 91 ? -6.799 6.499 -21.479 1.00 90.19 91 THR A CA 1
ATOM 719 C C . THR A 1 91 ? -8.087 5.674 -21.540 1.00 90.19 91 THR A C 1
ATOM 721 O O . THR A 1 91 ? -9.132 6.143 -21.104 1.00 90.19 91 THR A O 1
ATOM 724 N N . SER A 1 92 ? -8.046 4.453 -22.083 1.00 91.94 92 SER A N 1
ATOM 725 C CA . SER A 1 92 ? -9.203 3.554 -22.144 1.00 91.94 92 SER A CA 1
ATOM 726 C C . SER A 1 92 ? -8.800 2.101 -21.909 1.00 91.94 92 SER A C 1
ATOM 728 O O . SER A 1 92 ? -7.671 1.706 -22.201 1.00 91.94 92 SER A O 1
ATOM 730 N N . VAL A 1 93 ? -9.748 1.285 -21.436 1.00 92.44 93 VAL A N 1
ATOM 731 C CA . VAL A 1 93 ? -9.558 -0.163 -21.227 1.00 92.44 93 VAL A CA 1
ATOM 732 C C . VAL A 1 93 ? -9.137 -0.858 -22.526 1.00 92.44 93 VAL A C 1
ATOM 734 O O . VAL A 1 93 ? -8.232 -1.689 -22.527 1.00 92.44 93 VAL A O 1
ATOM 737 N N . ALA A 1 94 ? -9.744 -0.483 -23.656 1.00 93.56 94 ALA A N 1
ATOM 738 C CA . ALA A 1 94 ? -9.379 -1.020 -24.965 1.00 93.56 94 ALA A CA 1
ATOM 739 C C . ALA A 1 94 ? -7.930 -0.670 -25.346 1.00 93.56 94 ALA A C 1
ATOM 741 O O . ALA A 1 94 ? -7.190 -1.542 -25.799 1.00 93.56 94 ALA A O 1
ATOM 742 N N . ALA A 1 95 ? -7.497 0.576 -25.113 1.00 94.06 95 ALA A N 1
ATOM 743 C CA . ALA A 1 95 ? -6.117 0.990 -25.360 1.00 94.06 95 ALA A CA 1
ATOM 744 C C . ALA A 1 95 ? -5.125 0.282 -24.423 1.00 94.06 95 ALA A C 1
ATOM 746 O O . ALA A 1 95 ? -4.052 -0.118 -24.872 1.00 94.06 95 ALA A O 1
ATOM 747 N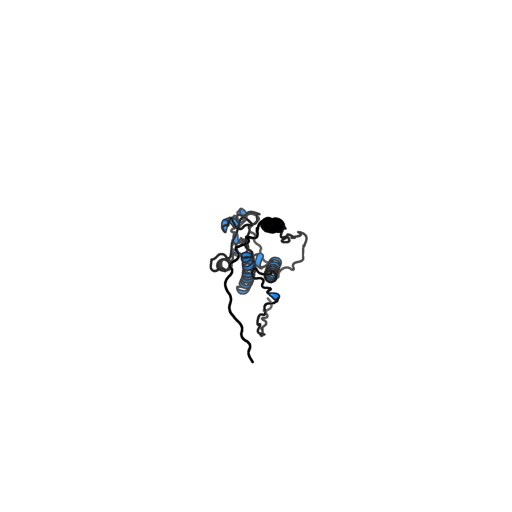 N . ALA A 1 96 ? -5.495 0.079 -23.155 1.00 94.38 96 ALA A N 1
ATOM 748 C CA . ALA A 1 96 ? -4.685 -0.649 -22.184 1.00 94.38 96 ALA A CA 1
ATOM 749 C C . ALA A 1 96 ? -4.468 -2.102 -22.622 1.00 94.38 96 ALA A C 1
ATOM 751 O O . ALA A 1 96 ? -3.325 -2.553 -22.700 1.00 94.38 96 ALA A O 1
ATOM 752 N N . LYS A 1 97 ? -5.544 -2.802 -23.005 1.00 93.94 97 LYS A N 1
ATOM 753 C CA . LYS A 1 97 ? -5.471 -4.166 -23.552 1.00 93.94 97 LYS A CA 1
ATOM 754 C C . LYS A 1 97 ? -4.625 -4.216 -24.829 1.00 93.94 97 LYS A C 1
ATOM 756 O O . LYS A 1 97 ? -3.737 -5.056 -24.934 1.00 93.94 97 LYS A O 1
ATOM 761 N N . ALA A 1 98 ? -4.829 -3.281 -25.763 1.00 96.44 98 ALA A N 1
ATOM 762 C CA . ALA A 1 98 ? -4.065 -3.212 -27.013 1.00 96.44 98 ALA A CA 1
ATOM 763 C C . ALA A 1 98 ? -2.560 -2.958 -26.799 1.00 96.44 98 ALA A C 1
ATOM 765 O O . ALA A 1 98 ? -1.741 -3.407 -27.596 1.00 96.44 98 ALA A O 1
ATOM 766 N N . ARG A 1 99 ? -2.185 -2.268 -25.715 1.00 95.94 99 ARG A N 1
ATOM 767 C CA . ARG A 1 99 ? -0.787 -2.030 -25.315 1.00 95.94 99 ARG A CA 1
ATOM 768 C C . ARG A 1 99 ? -0.203 -3.130 -24.422 1.00 95.94 99 ARG A C 1
ATOM 770 O O . ARG A 1 99 ? 0.905 -2.970 -23.917 1.00 95.94 99 ARG A O 1
ATOM 777 N N . GLY A 1 100 ? -0.928 -4.230 -24.213 1.00 95.62 100 GLY A N 1
ATOM 778 C CA . GLY A 1 100 ? -0.472 -5.339 -23.377 1.00 95.62 100 GLY A CA 1
ATOM 779 C C . GLY A 1 100 ? -0.382 -4.982 -21.894 1.00 95.62 100 GLY A C 1
ATOM 780 O O . GLY A 1 100 ? 0.477 -5.507 -21.189 1.00 95.62 100 GLY A O 1
ATOM 781 N N . CYS A 1 101 ? -1.219 -4.069 -21.406 1.00 95.44 101 CYS A N 1
ATOM 782 C CA . CYS A 1 101 ? -1.358 -3.822 -19.975 1.00 95.44 101 CYS A CA 1
ATOM 783 C C . CYS A 1 101 ? -2.284 -4.843 -19.315 1.00 95.44 101 CYS A C 1
ATOM 785 O O . CYS A 1 101 ? -3.158 -5.427 -19.958 1.00 95.44 101 CYS A O 1
ATOM 787 N N . ARG A 1 102 ? -2.113 -5.015 -18.006 1.00 94.81 102 ARG A N 1
ATOM 788 C CA . ARG A 1 102 ? -2.922 -5.894 -17.159 1.00 94.81 102 ARG A CA 1
ATOM 789 C C . ARG A 1 102 ? -3.542 -5.070 -16.038 1.00 94.81 102 ARG A C 1
ATOM 791 O O . ARG A 1 102 ? -2.892 -4.162 -15.524 1.00 94.81 102 ARG A O 1
ATOM 798 N N . TYR A 1 103 ? -4.784 -5.370 -15.675 1.00 94.12 103 TYR A N 1
ATOM 799 C CA . TYR A 1 103 ? -5.411 -4.740 -14.519 1.00 94.12 103 TYR A CA 1
ATOM 800 C C . TYR A 1 103 ? -4.802 -5.323 -13.242 1.00 94.12 103 TYR A C 1
ATOM 802 O O . TYR A 1 103 ? -4.867 -6.532 -13.018 1.00 94.12 103 TYR A O 1
ATOM 810 N N . ASP A 1 104 ? -4.140 -4.480 -12.458 1.00 94.44 104 ASP A N 1
ATOM 811 C CA . ASP A 1 104 ? -3.506 -4.849 -11.198 1.00 94.44 104 ASP A CA 1
ATOM 812 C C . ASP A 1 104 ? -4.455 -4.467 -10.062 1.00 94.44 104 ASP A C 1
ATOM 814 O O . ASP A 1 104 ? -4.685 -3.292 -9.796 1.00 94.44 104 ASP A O 1
ATOM 818 N N . ILE A 1 105 ? -5.028 -5.474 -9.406 1.00 93.62 105 ILE A N 1
ATOM 819 C CA . ILE A 1 105 ? -5.984 -5.288 -8.309 1.00 93.62 105 ILE A CA 1
ATOM 820 C C . ILE A 1 105 ? -5.353 -4.682 -7.054 1.00 93.62 105 ILE A C 1
ATOM 822 O O . ILE A 1 105 ? -6.062 -4.052 -6.275 1.00 93.62 105 ILE A O 1
ATOM 826 N N . LEU A 1 106 ? -4.037 -4.845 -6.867 1.00 95.19 106 LEU A N 1
ATOM 827 C CA . LEU A 1 106 ? -3.318 -4.245 -5.752 1.00 95.19 106 LEU A CA 1
ATOM 828 C C . LEU A 1 106 ? -3.096 -2.761 -6.025 1.00 95.19 106 LEU A C 1
ATOM 830 O O . LEU A 1 106 ? -3.372 -1.957 -5.151 1.00 95.19 106 LEU A O 1
ATOM 834 N N . SER A 1 107 ? -2.651 -2.368 -7.220 1.00 92.12 107 SER A N 1
ATOM 835 C CA . SER A 1 107 ? -2.513 -0.940 -7.565 1.00 92.12 107 SER A CA 1
ATOM 836 C C . SER A 1 107 ? -3.821 -0.284 -8.029 1.00 92.12 107 SER A C 1
ATOM 838 O O . SER A 1 107 ? -3.874 0.930 -8.197 1.00 92.12 107 SER A O 1
ATOM 840 N N . LYS A 1 108 ? -4.890 -1.067 -8.217 1.00 92.19 108 LYS A N 1
ATOM 841 C CA . LYS A 1 108 ? -6.226 -0.641 -8.673 1.00 92.19 108 LYS A CA 1
ATOM 842 C C . LYS A 1 108 ? -6.210 0.086 -10.029 1.00 92.19 108 LYS A C 1
ATOM 844 O O . LYS A 1 108 ? -7.152 0.805 -10.367 1.00 92.19 108 LYS A O 1
ATOM 849 N N . VAL A 1 109 ? -5.169 -0.129 -10.840 1.00 91.56 109 VAL A N 1
ATOM 850 C CA . VAL A 1 109 ? -4.960 0.530 -12.139 1.00 91.56 109 VAL A CA 1
ATOM 851 C C . VAL A 1 109 ? -4.525 -0.456 -13.225 1.00 91.56 109 VAL A C 1
ATOM 853 O O . VAL A 1 109 ? -4.074 -1.571 -12.966 1.00 91.56 109 VAL A O 1
ATOM 856 N N . TRP A 1 110 ? -4.663 -0.041 -14.486 1.00 94.00 110 TRP A N 1
ATOM 857 C CA . TRP A 1 110 ? -4.072 -0.759 -15.615 1.00 94.00 110 TRP A CA 1
ATOM 858 C C . TRP A 1 110 ? -2.566 -0.493 -15.665 1.00 94.00 110 TRP A C 1
ATOM 860 O O . TRP A 1 110 ? -2.141 0.637 -15.907 1.00 94.00 110 TRP A O 1
ATOM 870 N N . THR A 1 111 ? -1.775 -1.549 -15.493 1.00 94.62 111 THR A N 1
ATOM 871 C CA . THR A 1 111 ? -0.317 -1.489 -15.349 1.00 94.62 111 THR A CA 1
ATOM 872 C C . THR A 1 111 ? 0.366 -2.153 -16.549 1.00 94.62 111 THR A C 1
ATOM 874 O O . THR A 1 111 ? -0.071 -3.227 -16.984 1.00 94.62 111 THR A O 1
ATOM 877 N N . PRO A 1 112 ? 1.433 -1.559 -17.125 1.00 95.94 112 PRO A N 1
ATOM 878 C CA . PRO A 1 112 ? 2.216 -2.211 -18.173 1.00 95.94 112 PRO A CA 1
ATOM 879 C C . PRO A 1 112 ? 2.710 -3.581 -17.707 1.00 95.94 112 PRO A C 1
ATOM 881 O O . PRO A 1 112 ? 3.210 -3.692 -16.592 1.00 95.94 112 PRO A O 1
ATOM 884 N N . SER A 1 113 ? 2.630 -4.612 -18.557 1.00 95.25 113 SER A N 1
ATOM 885 C CA . SER A 1 113 ? 2.959 -5.992 -18.146 1.00 95.25 113 SER A CA 1
ATOM 886 C C . SER A 1 113 ? 4.342 -6.147 -17.508 1.00 95.25 113 SER A C 1
ATOM 888 O O . SER A 1 113 ? 4.497 -6.958 -16.604 1.00 95.25 113 SER A O 1
ATOM 890 N N . ARG A 1 114 ? 5.330 -5.347 -17.924 1.00 93.44 114 ARG A N 1
ATOM 891 C CA . ARG A 1 114 ? 6.678 -5.367 -17.335 1.00 93.44 114 ARG A CA 1
ATOM 892 C C . ARG A 1 114 ? 6.739 -4.871 -15.883 1.00 93.44 114 ARG A C 1
ATOM 894 O O . ARG A 1 114 ? 7.602 -5.284 -15.133 1.00 93.44 114 ARG A O 1
ATOM 901 N N . CYS A 1 115 ? 5.811 -4.005 -15.475 1.00 93.75 115 CYS A N 1
ATOM 902 C CA . CYS A 1 115 ? 5.712 -3.507 -14.100 1.00 93.75 115 CYS A CA 1
ATOM 903 C C . CYS A 1 115 ? 4.707 -4.325 -13.264 1.00 93.75 115 CYS A C 1
ATOM 905 O O . CYS A 1 115 ? 4.415 -3.970 -12.123 1.00 93.75 115 CYS A O 1
ATOM 907 N N . PHE A 1 116 ? 4.122 -5.386 -13.832 1.00 94.62 116 PHE A N 1
ATOM 908 C CA . PHE A 1 116 ? 3.088 -6.174 -13.173 1.00 94.62 116 PHE A CA 1
ATOM 909 C C . PHE A 1 116 ? 3.709 -7.176 -12.192 1.00 94.62 116 PHE A C 1
ATOM 911 O O . PHE A 1 116 ? 4.318 -8.167 -12.591 1.00 94.62 116 PHE A O 1
ATOM 918 N N . ASP A 1 117 ? 3.517 -6.944 -10.896 1.00 95.69 117 ASP A N 1
ATOM 919 C CA . ASP A 1 117 ? 4.078 -7.778 -9.834 1.00 95.69 117 ASP A CA 1
ATOM 920 C C . ASP A 1 117 ? 3.082 -8.840 -9.359 1.00 95.69 117 ASP A C 1
ATOM 922 O O . ASP A 1 117 ? 2.336 -8.651 -8.395 1.00 95.69 117 ASP A O 1
ATOM 926 N N . GLN A 1 118 ? 3.087 -9.986 -10.038 1.00 95.19 118 GLN A N 1
ATOM 927 C CA . GLN A 1 118 ? 2.189 -11.095 -9.719 1.00 95.19 118 GLN A CA 1
ATOM 928 C C . GLN A 1 118 ? 2.386 -11.635 -8.292 1.00 95.19 118 GLN A C 1
ATOM 930 O O . GLN A 1 118 ? 1.415 -12.082 -7.687 1.00 95.19 118 GLN A O 1
ATOM 935 N N . ALA A 1 119 ? 3.610 -11.601 -7.754 1.00 94.75 119 ALA A N 1
ATOM 936 C CA . ALA A 1 119 ? 3.903 -12.137 -6.428 1.00 94.75 119 ALA A CA 1
ATOM 937 C C . ALA A 1 119 ? 3.285 -11.266 -5.330 1.00 94.75 119 ALA A C 1
ATOM 939 O O . ALA A 1 119 ? 2.629 -11.784 -4.429 1.00 94.75 119 ALA A O 1
ATOM 940 N N . SER A 1 120 ? 3.427 -9.942 -5.438 1.00 95.69 120 SER A N 1
ATOM 941 C CA . SER A 1 120 ? 2.802 -9.013 -4.488 1.00 95.69 120 SER A CA 1
ATOM 942 C C . SER A 1 120 ? 1.275 -9.027 -4.583 1.00 95.69 120 SER A C 1
ATOM 944 O O . SER A 1 120 ? 0.608 -8.921 -3.559 1.00 95.69 120 SER A O 1
ATOM 946 N N . ILE A 1 121 ? 0.710 -9.222 -5.780 1.00 94.88 121 ILE A N 1
ATOM 947 C CA . ILE A 1 121 ? -0.741 -9.377 -5.963 1.00 94.88 121 ILE A CA 1
ATOM 948 C C . ILE A 1 121 ? -1.246 -10.674 -5.327 1.00 94.88 121 ILE A C 1
ATOM 950 O O . ILE A 1 121 ? -2.241 -10.648 -4.612 1.00 94.88 121 ILE A O 1
ATOM 954 N N . ALA A 1 122 ? -0.565 -11.799 -5.556 1.00 93.62 122 ALA A N 1
ATOM 955 C CA . ALA A 1 122 ? -0.959 -13.081 -4.975 1.00 93.62 122 ALA A CA 1
ATOM 956 C C . ALA A 1 122 ? -0.906 -13.042 -3.442 1.00 93.62 122 ALA A C 1
ATOM 958 O O . ALA A 1 122 ? -1.808 -13.536 -2.774 1.00 93.62 122 ALA A O 1
ATOM 959 N N . GLU A 1 123 ? 0.126 -12.408 -2.887 1.00 93.69 123 GLU A N 1
ATOM 960 C CA . GLU A 1 123 ? 0.250 -12.199 -1.449 1.00 93.69 123 GLU A CA 1
ATOM 961 C C . GLU A 1 123 ? -0.852 -11.290 -0.901 1.00 93.69 123 GLU A C 1
ATOM 963 O O . GLU A 1 123 ? -1.441 -11.595 0.130 1.00 93.69 123 GLU A O 1
ATOM 968 N N . TYR A 1 124 ? -1.169 -10.210 -1.617 1.00 94.50 124 TYR A N 1
ATOM 969 C CA . TYR A 1 124 ? -2.287 -9.343 -1.276 1.00 94.50 124 TYR A CA 1
ATOM 970 C C . TYR A 1 124 ? -3.592 -10.133 -1.231 1.00 94.50 124 TYR A C 1
ATOM 972 O O . TYR A 1 124 ? -4.271 -10.069 -0.217 1.00 94.50 124 TYR A O 1
ATOM 980 N N . GLN A 1 125 ? -3.903 -10.938 -2.252 1.00 91.19 125 GLN A N 1
ATOM 981 C CA . GLN A 1 125 ? -5.108 -11.782 -2.303 1.00 91.19 125 GLN A CA 1
ATOM 982 C C . GLN A 1 125 ? -5.168 -12.835 -1.191 1.00 91.19 125 GLN A C 1
ATOM 984 O O . GLN A 1 125 ? -6.251 -13.194 -0.738 1.00 91.19 125 GLN A O 1
ATOM 989 N N . ALA A 1 126 ? -4.013 -13.337 -0.763 1.00 90.94 126 ALA A N 1
ATOM 990 C CA . ALA A 1 126 ? -3.902 -14.351 0.278 1.00 90.94 126 ALA A CA 1
ATOM 991 C C . ALA A 1 126 ? -3.797 -13.768 1.698 1.00 90.94 126 ALA A C 1
ATOM 993 O O . ALA A 1 126 ? -3.590 -14.531 2.638 1.00 90.94 126 ALA A O 1
ATOM 994 N N . TRP A 1 127 ? -3.891 -12.442 1.863 1.00 90.25 127 TRP A N 1
ATOM 995 C CA . TRP A 1 127 ? -3.715 -11.795 3.165 1.00 90.25 127 TRP A CA 1
ATOM 996 C C . TRP A 1 127 ? -4.730 -12.275 4.210 1.00 90.25 127 TRP A C 1
ATOM 998 O O . TRP A 1 127 ? -4.360 -12.516 5.357 1.00 90.25 127 TRP A O 1
ATOM 1008 N N . ASP A 1 128 ? -5.988 -12.449 3.806 1.00 86.38 128 ASP A N 1
ATOM 1009 C CA . ASP A 1 128 ? -7.018 -13.037 4.660 1.00 86.38 128 ASP A CA 1
ATOM 1010 C C . ASP A 1 128 ? -7.138 -14.540 4.386 1.00 86.38 128 ASP A C 1
ATOM 1012 O O . ASP A 1 128 ? -7.096 -14.968 3.232 1.00 86.38 128 ASP A O 1
ATOM 1016 N N . GLU A 1 129 ? -7.368 -15.335 5.436 1.00 73.19 129 GLU A N 1
ATOM 1017 C CA . GLU A 1 129 ? -7.456 -16.807 5.365 1.00 73.19 129 GLU A CA 1
ATOM 1018 C C . GLU A 1 129 ? -8.525 -17.309 4.375 1.00 73.19 129 GLU A C 1
ATOM 1020 O O . GLU A 1 129 ? -8.380 -18.379 3.788 1.00 73.19 129 GLU A O 1
ATOM 1025 N N . ASP A 1 130 ? -9.565 -16.506 4.133 1.00 76.62 130 ASP A N 1
ATOM 1026 C CA . ASP A 1 130 ? -10.642 -16.813 3.188 1.00 76.62 130 ASP A CA 1
ATOM 1027 C C . ASP A 1 130 ? -10.370 -16.322 1.750 1.00 76.62 130 ASP A C 1
ATOM 1029 O O . ASP A 1 130 ? -11.239 -16.440 0.885 1.00 76.62 130 ASP A O 1
ATOM 1033 N N . GLY A 1 131 ? -9.212 -15.707 1.480 1.00 66.31 131 GLY A N 1
ATOM 1034 C CA . GLY A 1 131 ? -8.885 -15.109 0.178 1.00 66.31 131 GLY A CA 1
ATOM 1035 C C . GLY A 1 131 ? -9.718 -13.867 -0.173 1.00 66.31 131 GLY A C 1
ATOM 1036 O O . GLY A 1 131 ? -9.917 -13.560 -1.348 1.00 66.31 131 GLY A O 1
ATOM 1037 N N . ARG A 1 132 ? -10.263 -13.182 0.843 1.00 70.25 132 ARG A N 1
ATOM 1038 C CA . ARG A 1 132 ? -11.216 -12.057 0.715 1.00 70.25 132 ARG A CA 1
ATOM 1039 C C . ARG A 1 132 ? -10.599 -10.683 0.974 1.00 70.25 132 ARG A C 1
ATOM 1041 O O . ARG A 1 132 ? -11.321 -9.723 1.220 1.00 70.25 132 ARG A O 1
ATOM 1048 N N . SER A 1 133 ? -9.282 -10.584 0.901 1.00 75.06 133 SER A N 1
ATOM 1049 C CA . SER A 1 133 ? -8.573 -9.325 1.123 1.00 75.06 133 SER A CA 1
ATOM 1050 C C . SER A 1 133 ? -8.823 -8.282 0.037 1.00 75.06 133 SER A C 1
ATOM 1052 O O . SER A 1 133 ? -8.681 -7.100 0.322 1.00 75.06 133 SER A O 1
ATOM 1054 N N . TRP A 1 134 ? -9.226 -8.704 -1.170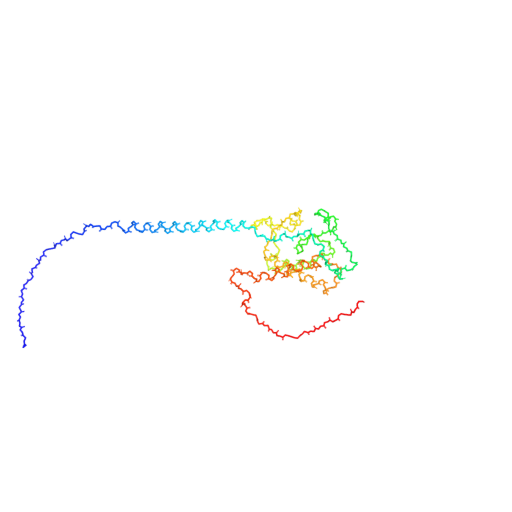 1.00 87.38 134 TRP A N 1
ATOM 1055 C CA . TRP A 1 134 ? -9.753 -7.835 -2.223 1.00 87.38 134 TRP A CA 1
ATOM 1056 C C . TRP A 1 134 ? -11.241 -8.103 -2.437 1.00 87.38 134 TRP A C 1
ATOM 1058 O O . TRP A 1 134 ? -11.641 -9.226 -2.753 1.00 87.38 134 TRP A O 1
ATOM 1068 N N . LEU A 1 135 ? -12.056 -7.057 -2.307 1.00 90.25 135 LEU A N 1
ATOM 1069 C CA . LEU A 1 135 ? -13.493 -7.083 -2.571 1.00 90.25 135 LEU A CA 1
ATOM 1070 C C . LEU A 1 135 ? -13.870 -5.833 -3.365 1.00 90.25 135 LEU A C 1
ATOM 1072 O O . LEU A 1 135 ? -13.522 -4.724 -2.976 1.00 90.25 135 LEU A O 1
ATOM 1076 N N . ALA A 1 136 ? -14.599 -5.999 -4.461 1.00 93.31 136 ALA A N 1
ATOM 1077 C CA . ALA A 1 136 ? -15.103 -4.888 -5.258 1.00 93.31 136 ALA A CA 1
ATOM 1078 C C . ALA A 1 136 ? -16.620 -4.990 -5.396 1.00 93.31 136 ALA A C 1
ATOM 1080 O O . ALA A 1 136 ? -17.152 -6.084 -5.584 1.00 93.31 136 ALA A O 1
ATOM 1081 N N . TYR A 1 137 ? -17.301 -3.850 -5.326 1.00 95.06 137 TYR A N 1
ATOM 1082 C CA . TYR A 1 137 ? -18.752 -3.744 -5.415 1.00 95.06 137 TYR A CA 1
ATOM 1083 C C . TYR A 1 137 ? -19.159 -2.611 -6.353 1.00 95.06 137 TYR A C 1
ATOM 1085 O O . TYR A 1 137 ? -18.498 -1.572 -6.418 1.00 95.06 137 TYR A O 1
ATOM 1093 N N . ALA A 1 138 ? -20.261 -2.795 -7.076 1.00 94.50 138 ALA A N 1
ATOM 1094 C CA . ALA A 1 138 ? -20.827 -1.749 -7.924 1.00 94.50 138 ALA A CA 1
ATOM 1095 C C . ALA A 1 138 ? -21.561 -0.661 -7.114 1.00 94.50 138 ALA A C 1
ATOM 1097 O O . ALA A 1 138 ? -21.747 0.450 -7.607 1.00 94.50 138 ALA A O 1
ATOM 1098 N N . ASP A 1 139 ? -21.960 -0.972 -5.879 1.00 94.31 139 ASP A N 1
ATOM 1099 C CA . ASP A 1 139 ? -22.776 -0.144 -4.990 1.00 94.31 139 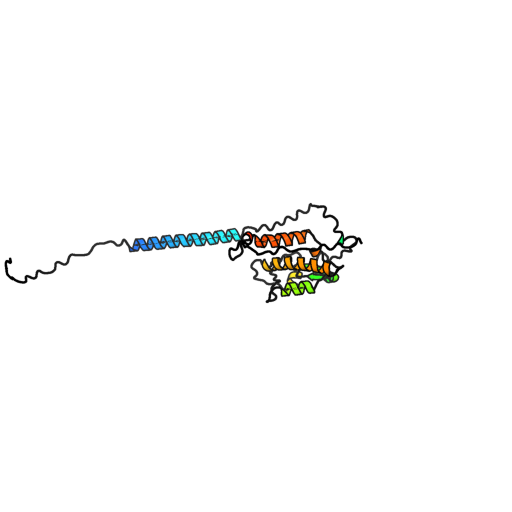ASP A CA 1
ATOM 1100 C C . ASP A 1 139 ? -22.149 0.030 -3.595 1.00 94.31 139 ASP A C 1
ATOM 1102 O O . ASP A 1 139 ? -21.368 -0.805 -3.130 1.00 94.31 139 ASP A O 1
ATOM 1106 N N . ALA A 1 140 ? -22.518 1.117 -2.913 1.00 94.56 140 ALA A N 1
ATOM 1107 C CA . ALA A 1 140 ? -22.000 1.465 -1.588 1.00 94.56 140 ALA A CA 1
ATOM 1108 C C . ALA A 1 140 ? -22.531 0.542 -0.479 1.00 94.56 140 ALA A C 1
ATOM 1110 O O . ALA A 1 140 ? -21.905 0.397 0.567 1.00 94.56 140 ALA A O 1
ATOM 1111 N N . GLU A 1 141 ? -23.680 -0.092 -0.708 1.00 95.69 141 GLU A N 1
ATOM 1112 C CA . GLU A 1 141 ? -24.306 -1.051 0.197 1.00 95.69 141 GLU A CA 1
ATOM 1113 C C . GLU A 1 141 ? -23.644 -2.439 0.139 1.00 95.69 141 GLU A C 1
ATOM 1115 O O . GLU A 1 141 ? -24.019 -3.330 0.904 1.00 95.69 141 GLU A O 1
ATOM 1120 N N . HIS A 1 142 ? -22.639 -2.616 -0.728 1.00 94.12 142 HIS A N 1
ATOM 1121 C CA . HIS A 1 142 ? -21.892 -3.859 -0.925 1.00 94.12 142 HIS A CA 1
ATOM 1122 C C . HIS A 1 142 ? -22.782 -5.056 -1.309 1.00 94.12 142 HIS A C 1
ATOM 1124 O O . HIS A 1 142 ? -22.534 -6.192 -0.896 1.00 94.12 142 HIS A O 1
ATOM 1130 N N . THR A 1 143 ? -23.835 -4.823 -2.097 1.00 95.50 143 THR A N 1
ATOM 1131 C CA . THR A 1 143 ? -24.801 -5.863 -2.492 1.00 95.50 143 THR A CA 1
ATOM 1132 C C . THR A 1 143 ? -24.526 -6.474 -3.866 1.00 95.50 143 THR A C 1
ATOM 1134 O O . THR A 1 143 ? -24.984 -7.583 -4.143 1.00 95.50 143 THR A O 1
ATOM 1137 N N . GLN A 1 144 ? -23.759 -5.792 -4.718 1.00 95.19 144 GLN A N 1
ATOM 1138 C CA . GLN A 1 144 ? -23.446 -6.201 -6.087 1.00 95.19 144 GLN A CA 1
ATOM 1139 C C . GLN A 1 144 ? -21.934 -6.418 -6.233 1.00 95.19 144 GLN A C 1
ATOM 1141 O O . GLN A 1 144 ? -21.219 -5.489 -6.620 1.00 95.19 144 GLN A O 1
ATOM 1146 N N . PRO A 1 145 ? -21.418 -7.616 -5.889 1.00 93.62 145 PRO A N 1
ATOM 1147 C CA . PRO A 1 145 ? -19.995 -7.913 -5.999 1.00 93.62 145 PRO A CA 1
ATOM 1148 C C . PRO A 1 145 ? -19.544 -7.939 -7.463 1.00 93.62 145 PRO A C 1
ATOM 1150 O O . PRO A 1 145 ? -20.294 -8.349 -8.347 1.00 93.62 145 PRO A O 1
ATOM 1153 N N . LEU A 1 146 ? -18.296 -7.540 -7.694 1.00 92.88 146 LEU A N 1
ATOM 1154 C CA . LEU A 1 146 ? -17.654 -7.482 -9.003 1.00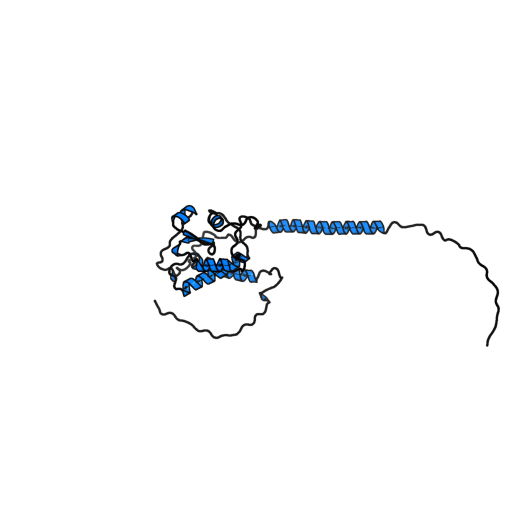 92.88 146 LEU A CA 1
ATOM 1155 C C . LEU A 1 146 ? -16.448 -8.419 -9.062 1.00 92.88 146 LEU A C 1
ATOM 1157 O O . LEU A 1 146 ? -15.617 -8.455 -8.151 1.00 92.88 146 LEU A O 1
ATOM 1161 N N . GLY A 1 147 ? -16.314 -9.142 -10.172 1.00 91.19 147 GLY A N 1
ATOM 1162 C CA . GLY A 1 147 ? -15.093 -9.867 -10.507 1.00 91.19 147 GLY A CA 1
ATOM 1163 C C . GLY A 1 147 ? -13.965 -8.938 -10.971 1.00 91.19 147 GLY A C 1
ATOM 1164 O O . GLY A 1 147 ? -14.191 -7.793 -11.357 1.00 91.19 147 GLY A O 1
ATOM 1165 N N . ILE A 1 148 ? -12.728 -9.445 -10.995 1.00 89.25 148 ILE A N 1
ATOM 1166 C CA . ILE A 1 148 ? -11.535 -8.679 -11.415 1.00 89.25 148 ILE A CA 1
ATOM 1167 C C . ILE A 1 148 ? -11.710 -8.066 -12.813 1.00 89.25 148 ILE A C 1
ATOM 1169 O O . ILE A 1 148 ? -11.410 -6.889 -13.020 1.00 89.25 148 ILE A O 1
ATOM 1173 N N . ASP A 1 149 ? -12.212 -8.856 -13.766 1.00 89.19 149 ASP A N 1
ATOM 1174 C CA . ASP A 1 149 ? -12.413 -8.410 -15.148 1.00 89.19 149 ASP A CA 1
ATOM 1175 C C . ASP A 1 149 ? -13.496 -7.332 -15.260 1.00 89.19 149 ASP A C 1
ATOM 1177 O O . ASP A 1 149 ? -13.363 -6.408 -16.069 1.00 89.19 149 ASP A O 1
ATOM 1181 N N . GLU A 1 150 ? -14.549 -7.424 -14.444 1.00 91.50 150 GLU A N 1
ATOM 1182 C CA . GLU A 1 150 ? -15.624 -6.433 -14.390 1.00 91.50 150 GLU A CA 1
ATOM 1183 C C . GLU A 1 150 ? -15.099 -5.127 -13.801 1.00 91.50 150 GLU A C 1
ATOM 1185 O O . GLU A 1 150 ? -15.227 -4.086 -14.444 1.00 91.50 150 GLU A O 1
ATOM 1190 N N . THR A 1 151 ? -14.404 -5.192 -12.660 1.00 91.69 151 THR A N 1
ATOM 1191 C CA . THR A 1 151 ? -13.785 -4.031 -12.009 1.00 91.69 151 THR A CA 1
ATOM 1192 C C . THR A 1 151 ? -12.811 -3.318 -12.944 1.00 91.69 151 THR A C 1
ATOM 1194 O O . THR A 1 151 ? -12.906 -2.106 -13.136 1.00 91.69 151 THR A O 1
ATOM 1197 N N . GLY A 1 152 ? -11.920 -4.060 -13.611 1.00 90.19 152 GLY A N 1
ATOM 1198 C CA . GLY A 1 152 ? -10.982 -3.488 -14.580 1.00 90.19 152 GLY A CA 1
ATOM 1199 C C . GLY A 1 152 ? -11.655 -2.898 -15.825 1.00 90.19 152 GLY A C 1
ATOM 1200 O O . GLY A 1 152 ? -11.048 -2.083 -16.525 1.00 90.19 152 GLY A O 1
ATOM 1201 N N . SER A 1 153 ? -12.901 -3.285 -16.110 1.00 89.56 153 SER A N 1
ATOM 1202 C CA . SER A 1 153 ? -13.678 -2.803 -17.255 1.00 89.56 153 SER A CA 1
ATOM 1203 C C . SER A 1 153 ? -14.531 -1.568 -16.949 1.00 89.56 153 SER A C 1
ATOM 1205 O O . SER A 1 153 ? -15.106 -1.006 -17.885 1.00 89.56 153 SER A O 1
ATOM 1207 N N . ILE A 1 154 ? -14.582 -1.098 -15.695 1.00 85.25 154 ILE A N 1
ATOM 1208 C CA . ILE A 1 154 ? -15.276 0.139 -15.304 1.00 85.25 154 ILE A CA 1
ATOM 1209 C C . ILE A 1 154 ? -14.534 1.344 -15.904 1.00 85.25 154 ILE A C 1
ATOM 1211 O O . ILE A 1 154 ? -13.649 1.952 -15.303 1.00 85.25 154 ILE A O 1
A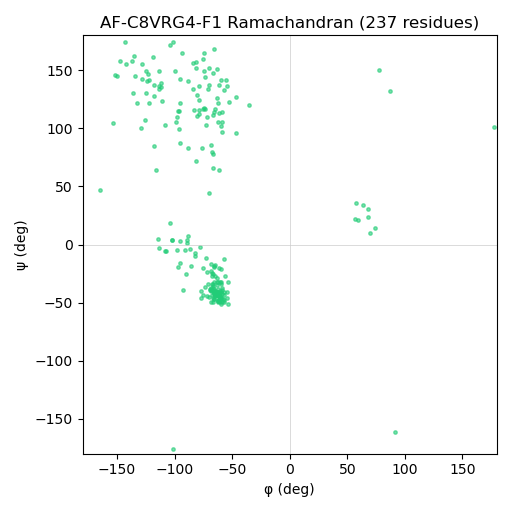TOM 1215 N N . ALA A 1 155 ? -14.868 1.688 -17.146 1.00 57.97 155 ALA A N 1
ATOM 1216 C CA . ALA A 1 155 ? -14.230 2.774 -17.875 1.00 57.97 155 ALA A CA 1
ATOM 1217 C C . ALA A 1 155 ? -14.656 4.139 -17.307 1.00 57.97 155 ALA A C 1
ATOM 1219 O O . ALA A 1 155 ? -15.797 4.558 -17.479 1.00 57.97 155 ALA A O 1
ATOM 1220 N N . GLY A 1 156 ? -13.731 4.843 -16.645 1.00 62.78 156 GLY A N 1
ATOM 1221 C CA . GLY A 1 156 ? -13.963 6.193 -16.109 1.00 62.78 156 GLY A CA 1
ATOM 1222 C C . GLY A 1 156 ? -14.931 6.263 -14.920 1.00 62.78 156 GLY A C 1
ATOM 1223 O O . GLY A 1 156 ? -15.330 7.361 -14.537 1.00 62.78 156 GLY A O 1
ATOM 1224 N N . GLY A 1 157 ? -15.316 5.116 -14.356 1.00 73.69 157 GLY A N 1
ATOM 1225 C CA . GLY A 1 157 ? -16.204 5.022 -13.198 1.00 73.69 157 GLY A CA 1
ATOM 1226 C C . GLY A 1 157 ? -15.456 4.743 -11.894 1.00 73.69 157 GLY A C 1
ATOM 1227 O O . GLY A 1 157 ? -14.229 4.699 -11.840 1.00 73.69 157 GLY A O 1
ATOM 1228 N N . THR A 1 158 ? -16.216 4.566 -10.822 1.00 84.94 158 THR A N 1
ATOM 1229 C CA . THR A 1 158 ? -15.722 4.216 -9.486 1.00 84.94 158 THR A CA 1
ATOM 1230 C C . THR A 1 158 ? -16.420 2.935 -9.050 1.00 84.94 158 THR A C 1
ATOM 1232 O O . THR A 1 158 ? -17.568 2.710 -9.423 1.00 84.94 158 THR A O 1
ATOM 1235 N N . TYR A 1 159 ? -15.723 2.104 -8.285 1.00 93.25 159 TYR A N 1
ATOM 1236 C CA . TYR A 1 159 ? -16.301 0.965 -7.583 1.00 93.25 159 TYR A CA 1
ATOM 1237 C C . TYR A 1 159 ? -16.088 1.151 -6.081 1.00 93.25 159 TYR A C 1
ATOM 1239 O O . TYR A 1 159 ? -15.236 1.938 -5.659 1.00 93.25 159 TYR A O 1
ATOM 1247 N N . TYR A 1 160 ? -16.866 0.433 -5.285 1.00 93.94 160 TYR A N 1
ATOM 1248 C CA . TYR A 1 160 ? -16.801 0.462 -3.833 1.00 93.94 160 TYR A CA 1
ATOM 1249 C C . TYR A 1 160 ? -16.014 -0.737 -3.312 1.00 93.94 160 TYR A C 1
ATOM 1251 O O . TYR A 1 160 ? -15.992 -1.806 -3.919 1.00 93.94 160 TYR A O 1
ATOM 1259 N N . THR A 1 161 ? -15.347 -0.549 -2.183 1.00 93.94 161 THR A N 1
ATOM 1260 C CA . THR A 1 161 ? -14.613 -1.591 -1.466 1.00 93.94 161 THR A CA 1
ATOM 1261 C C . THR A 1 161 ? -14.782 -1.369 0.035 1.00 93.94 161 THR A C 1
ATOM 1263 O O . THR A 1 161 ? -15.348 -0.367 0.471 1.00 93.94 161 THR A O 1
ATOM 1266 N N . THR A 1 162 ? -14.281 -2.300 0.834 1.00 92.31 162 THR A N 1
ATOM 1267 C CA . THR A 1 162 ? -14.304 -2.202 2.292 1.00 92.31 162 THR A CA 1
ATOM 1268 C C . THR A 1 162 ? -13.136 -1.373 2.832 1.00 92.31 162 THR A C 1
ATOM 1270 O O . THR A 1 162 ? -12.069 -1.300 2.225 1.00 92.31 162 THR A O 1
ATOM 1273 N N . GLU A 1 163 ? -13.305 -0.812 4.029 1.00 90.62 163 GLU A N 1
ATOM 1274 C CA . GLU A 1 163 ? -12.215 -0.151 4.764 1.00 90.62 163 GLU A CA 1
ATOM 1275 C C . GLU A 1 163 ? -11.046 -1.115 5.031 1.00 90.62 163 GLU A C 1
ATOM 1277 O O . GLU A 1 163 ? -9.879 -0.750 4.926 1.00 90.62 163 GLU A O 1
ATOM 1282 N N . HIS A 1 164 ? -11.364 -2.382 5.314 1.00 90.62 164 HIS A N 1
ATOM 1283 C CA . HIS A 1 164 ? -10.376 -3.44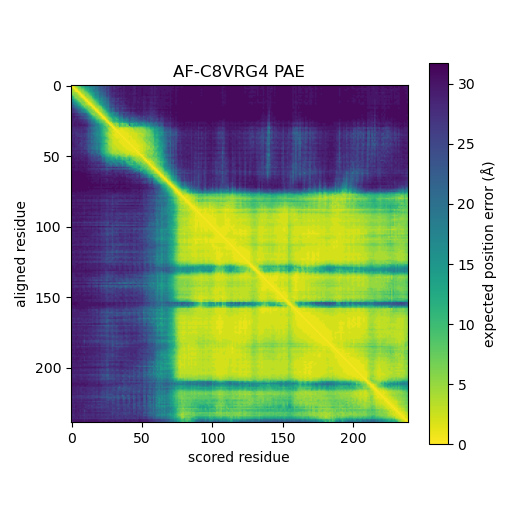2 5.515 1.00 90.62 164 HIS A CA 1
ATOM 1284 C C . HIS A 1 164 ? -9.486 -3.633 4.282 1.00 90.62 164 HIS A C 1
ATOM 1286 O O . HIS A 1 164 ? -8.265 -3.583 4.399 1.00 90.62 164 HIS A O 1
ATOM 1292 N N . ASP A 1 165 ? -10.085 -3.753 3.095 1.00 93.44 165 ASP A N 1
ATOM 1293 C CA . ASP A 1 165 ? -9.353 -3.830 1.822 1.00 93.44 165 ASP A CA 1
ATOM 1294 C C . ASP A 1 165 ? -8.401 -2.641 1.630 1.00 93.44 165 ASP A C 1
ATOM 1296 O O . ASP A 1 165 ? -7.266 -2.814 1.188 1.00 93.44 165 ASP A O 1
ATOM 1300 N N . HIS A 1 166 ? -8.828 -1.429 1.993 1.00 94.31 166 HIS A N 1
ATOM 1301 C CA . HIS A 1 166 ? -7.993 -0.239 1.862 1.00 94.31 166 HIS A CA 1
ATOM 1302 C C . HIS A 1 166 ? -6.790 -0.252 2.824 1.00 94.31 166 HIS A C 1
ATOM 1304 O O . HIS A 1 166 ? -5.677 0.096 2.424 1.00 94.31 166 HIS A O 1
ATOM 1310 N N . ILE A 1 167 ? -6.968 -0.729 4.060 1.00 93.62 167 ILE A N 1
ATOM 1311 C CA . ILE A 1 167 ? -5.872 -0.919 5.027 1.00 93.62 167 ILE A CA 1
ATOM 1312 C C . ILE A 1 167 ? -4.855 -1.931 4.497 1.00 93.62 167 ILE A C 1
ATOM 1314 O O . ILE A 1 167 ? -3.650 -1.658 4.489 1.00 93.62 167 ILE A O 1
ATOM 1318 N N . VAL A 1 168 ? -5.335 -3.085 4.024 1.00 94.69 168 VAL A N 1
ATOM 1319 C CA . VAL A 1 168 ? -4.478 -4.142 3.477 1.00 94.69 168 VAL A CA 1
ATOM 1320 C C . VAL A 1 168 ? -3.742 -3.642 2.231 1.00 94.69 168 VAL A C 1
ATOM 1322 O O . VAL A 1 168 ? -2.532 -3.832 2.122 1.00 94.69 168 VAL A O 1
ATOM 1325 N N . HIS A 1 169 ? -4.425 -2.937 1.327 1.00 95.69 169 HIS A N 1
ATOM 1326 C CA . HIS A 1 169 ? -3.833 -2.293 0.151 1.00 95.69 169 HIS A CA 1
ATOM 1327 C C . HIS A 1 169 ? -2.656 -1.374 0.518 1.00 95.69 169 HIS A C 1
ATOM 1329 O O . HIS A 1 169 ? -1.564 -1.526 -0.037 1.00 95.69 169 HIS A O 1
ATOM 1335 N N . CYS A 1 170 ? -2.848 -0.467 1.481 1.00 96.56 170 CYS A N 1
ATOM 1336 C CA . CYS A 1 170 ? -1.810 0.462 1.933 1.00 96.56 170 CYS A CA 1
ATOM 1337 C C . CYS A 1 170 ? -0.583 -0.280 2.489 1.00 96.56 170 CYS A C 1
ATOM 1339 O O . CYS A 1 170 ? 0.554 0.018 2.114 1.00 96.56 170 CYS A O 1
ATOM 1341 N N . ALA A 1 171 ? -0.801 -1.286 3.342 1.00 95.88 171 ALA A N 1
ATOM 1342 C CA . ALA A 1 171 ? 0.282 -2.095 3.901 1.00 95.88 171 ALA A CA 1
ATOM 1343 C C . ALA A 1 171 ? 1.031 -2.896 2.816 1.00 95.88 171 ALA A C 1
ATOM 1345 O O . ALA A 1 171 ? 2.265 -2.943 2.800 1.00 95.88 171 ALA A O 1
ATOM 1346 N N . MET A 1 172 ? 0.297 -3.488 1.871 1.00 96.38 172 MET A N 1
ATOM 1347 C CA . MET A 1 172 ? 0.866 -4.303 0.799 1.00 96.38 172 MET A CA 1
ATOM 1348 C C . MET A 1 172 ? 1.627 -3.477 -0.238 1.00 96.38 172 MET A C 1
ATOM 1350 O O . MET A 1 172 ? 2.657 -3.940 -0.731 1.00 96.38 172 MET A O 1
ATOM 1354 N N . LEU A 1 173 ? 1.199 -2.248 -0.542 1.00 96.56 173 LEU A N 1
ATOM 1355 C CA . LEU A 1 173 ? 1.966 -1.350 -1.409 1.00 96.56 173 LEU A CA 1
ATOM 1356 C C . LEU A 1 173 ? 3.265 -0.876 -0.756 1.00 96.56 173 LEU A C 1
ATOM 1358 O O . LEU A 1 173 ? 4.292 -0.832 -1.436 1.00 96.56 173 LEU A O 1
ATOM 1362 N N . TRP A 1 174 ? 3.267 -0.610 0.554 1.00 95.38 174 TRP A N 1
ATOM 1363 C CA . TRP A 1 174 ? 4.512 -0.309 1.267 1.00 95.38 174 TRP A CA 1
ATOM 1364 C C . TRP A 1 174 ? 5.479 -1.502 1.220 1.00 95.38 174 TRP A C 1
ATOM 1366 O O . TRP A 1 174 ? 6.659 -1.355 0.885 1.00 95.38 174 TRP A O 1
ATOM 1376 N N . LYS A 1 175 ? 4.973 -2.721 1.440 1.00 96.19 175 LYS A N 1
ATOM 1377 C CA . LYS A 1 175 ? 5.768 -3.947 1.293 1.00 96.19 175 LYS A CA 1
ATOM 1378 C C . LYS A 1 175 ? 6.291 -4.142 -0.136 1.00 96.19 175 LYS A C 1
ATOM 1380 O O . LYS A 1 175 ? 7.463 -4.478 -0.312 1.00 96.19 175 LYS A O 1
ATOM 1385 N N . LYS A 1 176 ? 5.456 -3.905 -1.155 1.00 96.31 176 LYS A N 1
ATOM 1386 C CA . LYS A 1 176 ? 5.832 -3.963 -2.580 1.00 96.31 176 LYS A CA 1
ATOM 1387 C C . LYS A 1 176 ? 6.959 -2.978 -2.903 1.00 96.31 176 LYS A C 1
ATOM 1389 O O . LYS A 1 176 ? 7.903 -3.353 -3.596 1.00 96.31 176 LYS A O 1
ATOM 1394 N N . GLN A 1 177 ? 6.895 -1.758 -2.368 1.00 95.25 177 GLN A N 1
ATOM 1395 C CA . GLN A 1 177 ? 7.943 -0.745 -2.519 1.00 95.25 177 GLN A CA 1
ATOM 1396 C C . GLN A 1 177 ? 9.279 -1.237 -1.940 1.00 95.25 177 GLN A C 1
ATOM 1398 O O . GLN A 1 177 ? 10.289 -1.216 -2.643 1.00 95.25 177 GLN A O 1
ATOM 1403 N N . PHE A 1 178 ? 9.292 -1.760 -0.707 1.00 95.12 178 PHE A N 1
ATOM 1404 C CA . PHE A 1 178 ? 10.510 -2.333 -0.120 1.00 95.12 178 PHE A CA 1
ATOM 1405 C C . PHE A 1 178 ? 11.047 -3.514 -0.938 1.00 95.12 178 PHE A C 1
ATOM 1407 O O . PHE A 1 178 ? 12.243 -3.567 -1.218 1.00 95.12 178 PHE A O 1
ATOM 1414 N N . ARG A 1 179 ? 10.170 -4.429 -1.376 1.00 95.19 179 ARG A N 1
ATOM 1415 C CA . ARG A 1 179 ? 10.547 -5.586 -2.202 1.00 95.19 179 ARG A CA 1
ATOM 1416 C C . ARG A 1 179 ? 11.238 -5.143 -3.495 1.00 95.19 179 ARG A C 1
ATOM 1418 O O . ARG A 1 179 ? 12.278 -5.691 -3.854 1.00 95.19 179 ARG A O 1
ATOM 1425 N N . ALA A 1 180 ? 10.707 -4.115 -4.159 1.00 94.31 180 ALA A N 1
ATOM 1426 C CA . ALA A 1 180 ? 11.307 -3.564 -5.369 1.00 94.31 180 ALA A CA 1
ATOM 1427 C C . ALA A 1 180 ? 12.726 -3.019 -5.131 1.00 94.31 180 ALA A C 1
ATOM 1429 O O . ALA A 1 180 ? 13.615 -3.263 -5.949 1.00 94.31 180 ALA A O 1
ATOM 1430 N N . LEU A 1 181 ? 12.950 -2.347 -3.995 1.00 91.88 181 LEU A N 1
ATOM 1431 C CA . LEU A 1 181 ? 14.275 -1.873 -3.588 1.00 91.88 181 LEU A CA 1
ATOM 1432 C C . LEU A 1 181 ? 15.221 -3.039 -3.272 1.00 91.88 181 LEU A C 1
ATOM 1434 O O . LEU A 1 181 ? 16.331 -3.081 -3.799 1.00 91.88 181 LEU A O 1
ATOM 1438 N N . SER A 1 182 ? 14.786 -4.004 -2.455 1.00 93.50 182 SER A N 1
ATOM 1439 C CA . SER A 1 182 ? 15.628 -5.124 -2.014 1.00 93.50 182 SER A CA 1
ATOM 1440 C C . SER A 1 182 ? 16.037 -6.058 -3.153 1.00 93.50 182 SER A C 1
ATOM 1442 O O . SER A 1 182 ? 17.120 -6.631 -3.126 1.00 93.50 182 SER A O 1
ATOM 1444 N N . GLU A 1 183 ? 15.177 -6.206 -4.161 1.00 94.12 183 GLU A N 1
ATOM 1445 C CA . GLU A 1 183 ? 15.442 -7.030 -5.344 1.00 94.12 183 GLU A CA 1
ATOM 1446 C C . GLU A 1 183 ? 16.188 -6.256 -6.446 1.00 94.12 183 GLU A C 1
ATOM 1448 O O . GLU A 1 183 ? 16.530 -6.830 -7.478 1.00 94.12 183 GLU A O 1
ATOM 1453 N N . GLY A 1 184 ? 16.437 -4.952 -6.260 1.00 91.62 184 GLY A N 1
ATOM 1454 C CA . GLY A 1 184 ? 17.096 -4.111 -7.260 1.00 91.62 184 GLY A CA 1
ATOM 1455 C C . GLY A 1 184 ? 16.296 -3.973 -8.560 1.00 91.62 184 GLY A C 1
ATOM 1456 O O . GLY A 1 184 ? 16.883 -3.905 -9.646 1.00 91.62 184 GLY A O 1
ATOM 1457 N N . ARG A 1 185 ? 14.958 -3.962 -8.475 1.00 91.69 185 ARG A N 1
ATOM 1458 C CA . ARG A 1 185 ? 14.088 -3.900 -9.656 1.00 91.69 185 ARG A CA 1
ATOM 1459 C C . ARG A 1 185 ? 14.320 -2.615 -10.444 1.00 91.69 185 ARG A C 1
ATOM 1461 O O . ARG A 1 185 ? 14.405 -1.523 -9.890 1.00 91.69 185 ARG A O 1
ATOM 1468 N N . ARG A 1 186 ? 14.374 -2.755 -11.770 1.00 90.69 186 ARG A N 1
ATOM 1469 C CA . ARG A 1 186 ? 14.468 -1.633 -12.723 1.00 90.69 186 ARG A CA 1
ATOM 1470 C C . ARG A 1 186 ? 13.108 -1.205 -13.271 1.00 90.69 186 ARG A C 1
ATOM 1472 O O . ARG A 1 186 ? 12.983 -0.127 -13.842 1.00 90.69 186 ARG A O 1
ATOM 1479 N N . GLU A 1 187 ? 12.102 -2.053 -13.101 1.00 91.62 187 GLU A N 1
ATOM 1480 C CA . GLU A 1 187 ? 10.738 -1.844 -13.571 1.00 91.62 187 GLU A CA 1
ATOM 1481 C C . GLU A 1 187 ? 9.862 -1.565 -12.357 1.00 91.62 187 GLU A C 1
ATOM 1483 O O . GLU A 1 187 ? 9.533 -2.462 -11.581 1.00 91.62 187 GLU A O 1
ATOM 1488 N N . LEU A 1 188 ? 9.541 -0.289 -12.172 1.00 92.75 188 LEU A N 1
ATOM 1489 C CA . LEU A 1 188 ? 8.744 0.199 -11.057 1.00 92.75 188 LEU A CA 1
ATOM 1490 C C . LEU A 1 188 ? 7.419 0.719 -11.613 1.00 92.75 188 LEU A C 1
ATOM 1492 O O . LEU A 1 188 ? 7.398 1.401 -12.642 1.00 92.75 188 LEU A O 1
ATOM 1496 N N . ASP A 1 189 ? 6.305 0.355 -10.983 1.00 92.94 189 ASP A N 1
ATOM 1497 C CA . ASP A 1 189 ? 5.021 0.970 -11.307 1.00 92.94 189 ASP A CA 1
ATOM 1498 C C . ASP A 1 189 ? 4.931 2.382 -10.710 1.00 92.94 189 ASP A C 1
ATOM 1500 O O . ASP A 1 189 ? 5.668 2.736 -9.790 1.00 92.94 189 ASP A O 1
ATOM 1504 N N . ALA A 1 190 ? 4.030 3.196 -11.258 1.00 90.88 190 ALA A N 1
ATOM 1505 C CA . ALA A 1 190 ? 3.915 4.601 -10.887 1.00 90.88 190 ALA A CA 1
ATOM 1506 C C . ALA A 1 190 ? 3.441 4.820 -9.438 1.00 90.88 190 ALA A C 1
ATOM 1508 O O . ALA A 1 190 ? 3.758 5.860 -8.873 1.00 90.88 190 ALA A O 1
ATOM 1509 N N . LEU A 1 191 ? 2.713 3.873 -8.829 1.00 92.06 191 LEU A N 1
ATOM 1510 C CA . LEU A 1 191 ? 2.171 4.055 -7.478 1.00 92.06 191 LEU A CA 1
ATOM 1511 C C . LEU A 1 191 ? 3.258 3.902 -6.418 1.00 92.06 191 LEU A C 1
ATOM 1513 O O . LEU A 1 191 ? 3.328 4.708 -5.497 1.00 92.06 191 LEU A O 1
ATOM 1517 N N . ILE A 1 192 ? 4.128 2.896 -6.546 1.00 93.38 192 ILE A N 1
ATOM 1518 C CA . ILE A 1 192 ? 5.183 2.664 -5.545 1.00 93.38 192 ILE A CA 1
ATOM 1519 C C . ILE A 1 192 ? 6.315 3.696 -5.604 1.00 93.38 192 ILE A C 1
ATOM 1521 O O . ILE A 1 192 ? 7.151 3.721 -4.705 1.00 93.38 192 ILE A O 1
ATOM 1525 N N . VAL A 1 193 ? 6.374 4.524 -6.648 1.00 92.50 193 VAL A N 1
ATOM 1526 C CA . VAL A 1 193 ? 7.369 5.602 -6.782 1.00 92.50 193 VAL A CA 1
ATOM 1527 C C . VAL A 1 193 ? 6.770 6.990 -6.577 1.00 92.50 193 VAL A C 1
ATOM 1529 O O . VAL A 1 193 ? 7.519 7.963 -6.562 1.00 92.50 193 VAL A O 1
ATOM 1532 N N . ASP A 1 194 ? 5.449 7.097 -6.417 1.00 91.62 194 ASP A N 1
ATOM 1533 C CA . ASP A 1 194 ? 4.779 8.364 -6.149 1.00 91.62 194 ASP A CA 1
ATOM 1534 C C . ASP A 1 194 ? 4.828 8.696 -4.643 1.00 91.62 194 ASP A C 1
ATOM 1536 O O . ASP A 1 194 ? 4.234 7.982 -3.819 1.00 91.62 194 ASP A O 1
ATOM 1540 N N . PRO A 1 195 ? 5.516 9.783 -4.244 1.00 91.56 195 PRO A N 1
ATOM 1541 C CA . PRO A 1 195 ? 5.557 10.202 -2.849 1.00 91.56 195 PRO A CA 1
ATOM 1542 C C . PRO A 1 195 ? 4.174 10.598 -2.327 1.00 91.56 195 PRO A C 1
ATOM 1544 O O . PRO A 1 195 ? 3.884 10.347 -1.161 1.00 91.56 195 PRO A O 1
ATOM 1547 N N . HIS A 1 196 ? 3.289 11.146 -3.167 1.00 93.06 196 HIS A N 1
ATOM 1548 C CA . HIS A 1 196 ? 1.949 11.531 -2.722 1.00 93.06 196 HIS A CA 1
ATOM 1549 C C . HIS A 1 196 ? 1.106 10.311 -2.349 1.00 93.06 196 HIS A C 1
ATOM 1551 O O . HIS A 1 196 ? 0.458 10.307 -1.300 1.00 93.06 196 HIS A O 1
ATOM 1557 N N . HIS A 1 197 ? 1.153 9.256 -3.166 1.00 94.31 197 HIS A N 1
ATOM 1558 C CA . HIS A 1 197 ? 0.514 7.986 -2.844 1.00 94.31 197 HIS A CA 1
ATOM 1559 C C . HIS A 1 197 ? 1.085 7.363 -1.560 1.00 94.31 197 HIS A C 1
ATOM 1561 O O . HIS A 1 197 ? 0.331 6.882 -0.711 1.00 94.31 197 HIS A O 1
ATOM 1567 N N . THR A 1 198 ? 2.410 7.409 -1.379 1.00 94.56 198 THR A N 1
ATOM 1568 C CA . THR A 1 198 ? 3.070 6.902 -0.163 1.00 94.56 198 THR A CA 1
ATOM 1569 C C . THR A 1 198 ? 2.611 7.667 1.083 1.00 94.56 198 THR A C 1
ATOM 1571 O O . THR A 1 198 ? 2.191 7.056 2.067 1.00 94.56 198 THR A O 1
ATOM 1574 N N . ASP A 1 199 ? 2.605 9.000 1.028 1.00 95.38 199 ASP A N 1
ATOM 1575 C CA . ASP A 1 199 ? 2.156 9.857 2.128 1.00 95.38 199 ASP A CA 1
ATOM 1576 C C . ASP A 1 199 ? 0.681 9.637 2.474 1.00 95.38 199 ASP A C 1
ATOM 1578 O O . ASP A 1 199 ? 0.308 9.661 3.651 1.00 95.38 199 ASP A O 1
ATOM 1582 N N . HIS A 1 200 ? -0.169 9.425 1.464 1.00 95.12 200 HIS A N 1
ATOM 1583 C CA . HIS A 1 200 ? -1.571 9.075 1.666 1.00 95.12 200 HIS A CA 1
ATOM 1584 C C . HIS A 1 200 ? -1.703 7.766 2.448 1.00 95.12 200 HIS A C 1
ATOM 1586 O O . HIS A 1 200 ? -2.379 7.751 3.476 1.00 95.12 200 HIS A O 1
ATOM 1592 N N . CYS A 1 201 ? -1.007 6.708 2.014 1.00 95.81 201 CYS A N 1
ATOM 1593 C CA . CYS A 1 201 ? -1.043 5.403 2.674 1.00 95.81 201 CYS A CA 1
ATOM 1594 C C . CYS A 1 201 ? -0.614 5.505 4.143 1.00 95.81 201 CYS A C 1
ATOM 1596 O O . CYS A 1 201 ? -1.299 4.998 5.028 1.00 95.81 201 CYS A O 1
ATOM 1598 N N . VAL A 1 202 ? 0.494 6.202 4.419 1.00 95.25 202 VAL A N 1
ATOM 1599 C CA . VAL A 1 202 ? 1.011 6.373 5.786 1.00 95.25 202 VAL A CA 1
ATOM 1600 C C . VAL A 1 202 ? 0.011 7.125 6.662 1.00 95.25 202 VAL A C 1
ATOM 1602 O O . VAL A 1 202 ? -0.317 6.666 7.756 1.00 95.25 202 VAL A O 1
ATOM 1605 N N . LYS A 1 203 ? -0.511 8.263 6.186 1.00 94.56 203 LYS A N 1
ATOM 1606 C CA . LYS A 1 203 ? -1.495 9.056 6.940 1.00 94.56 203 LYS A CA 1
ATOM 1607 C C . LYS A 1 203 ? -2.766 8.264 7.206 1.00 94.56 203 LYS A C 1
ATOM 1609 O O . LYS A 1 203 ? -3.265 8.289 8.325 1.00 94.56 203 LYS A O 1
ATOM 1614 N N . TYR A 1 204 ? -3.259 7.554 6.199 1.00 93.81 204 TYR A N 1
ATOM 1615 C CA . TYR A 1 204 ? -4.462 6.747 6.309 1.00 93.81 204 TYR A CA 1
ATOM 1616 C C . TYR A 1 204 ? -4.299 5.632 7.353 1.00 93.81 204 TYR A C 1
ATOM 1618 O O . TYR A 1 204 ? -5.120 5.516 8.260 1.00 93.81 204 TYR A O 1
ATOM 1626 N N . LEU A 1 205 ? -3.192 4.878 7.315 1.00 93.38 205 LEU A N 1
ATOM 1627 C CA . LEU A 1 205 ? -2.905 3.837 8.310 1.00 93.38 205 LEU A CA 1
ATOM 1628 C C . LEU A 1 205 ? -2.834 4.393 9.742 1.00 93.38 205 LEU A C 1
ATOM 1630 O O . LEU A 1 205 ? -3.339 3.760 10.667 1.00 93.38 205 LEU A O 1
ATOM 1634 N N . VAL A 1 206 ? -2.254 5.582 9.936 1.00 92.06 206 VAL A N 1
ATOM 1635 C CA . VAL A 1 206 ? -2.241 6.257 11.245 1.00 92.06 206 VAL A CA 1
ATOM 1636 C C . VAL A 1 206 ? -3.655 6.658 11.669 1.00 92.06 206 VAL A C 1
ATOM 1638 O O . VAL A 1 206 ? -4.056 6.367 12.795 1.00 92.06 206 VAL A O 1
ATOM 1641 N N . GLN A 1 207 ? -4.438 7.262 10.775 1.00 89.75 207 GLN A N 1
ATOM 1642 C CA . GLN A 1 207 ? -5.815 7.691 11.057 1.00 89.75 207 GLN A CA 1
ATOM 1643 C C . GLN A 1 207 ? -6.724 6.526 11.460 1.00 89.75 207 GLN A C 1
ATOM 1645 O O . GLN A 1 207 ? -7.585 6.688 12.327 1.00 89.75 207 GLN A O 1
ATOM 1650 N N . MET A 1 208 ? -6.487 5.326 10.925 1.00 87.50 208 MET A N 1
ATOM 1651 C CA . MET A 1 208 ? -7.213 4.124 11.344 1.00 87.50 208 MET A CA 1
ATOM 1652 C C . MET A 1 208 ? -7.009 3.759 12.819 1.00 87.50 208 MET A C 1
ATOM 1654 O O . MET A 1 208 ? -7.843 3.062 13.394 1.00 87.50 208 MET A O 1
ATOM 1658 N N . THR A 1 209 ? -5.940 4.247 13.454 1.00 85.38 209 THR A N 1
ATOM 1659 C CA . THR A 1 209 ? -5.707 4.079 14.899 1.00 85.38 209 THR A CA 1
ATOM 1660 C C . THR A 1 209 ? -6.401 5.148 15.749 1.00 85.38 209 THR A C 1
ATOM 1662 O O . THR A 1 209 ? -6.590 4.956 16.951 1.00 85.38 209 THR A O 1
ATOM 1665 N N . GLU A 1 210 ? -6.792 6.271 15.139 1.00 82.56 210 GLU A N 1
ATOM 1666 C CA . GLU A 1 210 ? -7.439 7.405 15.809 1.00 82.56 210 GLU A CA 1
ATOM 1667 C C . GLU A 1 210 ? -8.965 7.283 15.816 1.00 82.56 210 GLU A C 1
ATOM 1669 O O . GLU A 1 210 ? -9.631 7.818 16.708 1.00 82.56 210 GLU A O 1
ATOM 1674 N N . ALA A 1 211 ? -9.523 6.558 14.844 1.00 73.12 211 ALA A N 1
ATOM 1675 C CA . ALA A 1 211 ? -10.918 6.159 14.866 1.00 73.12 211 ALA A CA 1
ATOM 1676 C C . ALA A 1 211 ? -11.163 5.232 16.068 1.00 73.12 211 ALA A C 1
ATOM 1678 O O . ALA A 1 211 ? -10.494 4.209 16.229 1.00 73.12 211 ALA A O 1
ATOM 1679 N N . VAL A 1 212 ? -12.141 5.569 16.918 1.00 66.12 212 VAL A N 1
ATOM 1680 C CA . VAL A 1 212 ? -12.602 4.640 17.959 1.00 66.12 212 VAL A CA 1
ATOM 1681 C C . VAL A 1 212 ? -13.089 3.389 17.243 1.00 66.12 212 VAL A C 1
ATOM 1683 O O . VAL A 1 212 ? -14.056 3.443 16.481 1.00 66.12 212 VAL A O 1
ATOM 1686 N N . ASN A 1 213 ? -12.394 2.271 17.448 1.00 71.19 213 ASN A N 1
ATOM 1687 C CA . ASN A 1 213 ? -12.764 1.045 16.762 1.00 71.19 213 ASN A CA 1
ATOM 1688 C C . ASN A 1 213 ? -14.144 0.561 17.240 1.00 71.19 213 ASN A C 1
ATOM 1690 O O . ASN A 1 213 ? -14.673 1.005 18.260 1.00 71.19 213 ASN A O 1
ATOM 1694 N N . THR A 1 214 ? -14.725 -0.405 16.534 1.00 67.50 214 THR A N 1
ATOM 1695 C CA . THR A 1 214 ? -16.047 -0.977 16.858 1.00 67.50 214 THR A CA 1
ATOM 1696 C C . THR A 1 214 ? -16.151 -1.570 18.269 1.00 67.50 214 THR A C 1
ATOM 1698 O O . THR A 1 214 ? -17.250 -1.855 18.738 1.00 67.50 214 THR A O 1
ATOM 1701 N N . LYS A 1 215 ? -15.020 -1.744 18.964 1.00 72.75 215 LYS A N 1
ATOM 1702 C CA . LYS A 1 215 ? -14.919 -2.251 20.337 1.00 72.75 215 LYS A CA 1
ATOM 1703 C C . LYS A 1 215 ? -14.686 -1.146 21.377 1.00 72.75 215 LYS A C 1
ATOM 1705 O O . LYS A 1 215 ? -14.501 -1.463 22.548 1.00 72.75 215 LYS A O 1
ATOM 1710 N N . GLY A 1 216 ? -14.681 0.128 20.981 1.00 82.19 216 GLY A N 1
ATOM 1711 C CA . GLY A 1 216 ? -14.473 1.258 21.888 1.00 82.19 216 GLY A CA 1
ATOM 1712 C C . GLY A 1 216 ? -13.026 1.437 22.360 1.00 82.19 216 GLY A C 1
ATOM 1713 O O . GLY A 1 216 ? -12.796 2.153 23.335 1.00 82.19 216 GLY A O 1
ATOM 1714 N N . ILE A 1 217 ? -12.053 0.777 21.722 1.00 83.00 217 ILE A N 1
ATOM 1715 C CA . ILE A 1 217 ? -10.643 0.861 22.123 1.00 83.00 217 ILE A CA 1
ATOM 1716 C C . ILE A 1 217 ? -10.036 2.144 21.554 1.00 83.00 217 ILE A C 1
ATOM 1718 O O . ILE A 1 217 ? -10.110 2.404 20.355 1.00 83.00 217 ILE A O 1
ATOM 1722 N N . ASP A 1 218 ? -9.395 2.912 22.430 1.00 86.31 218 ASP A N 1
ATOM 1723 C CA . ASP A 1 218 ? -8.550 4.051 22.078 1.00 86.31 218 ASP A CA 1
ATOM 1724 C C . ASP A 1 218 ? -7.088 3.584 22.032 1.00 86.31 218 ASP A C 1
ATOM 1726 O O . ASP A 1 218 ? -6.444 3.455 23.078 1.00 86.31 218 ASP A O 1
ATOM 1730 N N . TYR A 1 219 ? -6.562 3.311 20.833 1.00 87.94 219 TYR A N 1
ATOM 1731 C CA . TYR A 1 219 ? -5.200 2.787 20.654 1.00 87.94 219 TYR A CA 1
ATOM 1732 C C . TYR A 1 219 ? -4.114 3.715 21.215 1.00 87.94 219 TYR A C 1
ATOM 1734 O O . TYR A 1 219 ? -3.047 3.239 21.588 1.00 87.94 219 TYR A O 1
ATOM 1742 N N . ARG A 1 220 ? -4.400 5.013 21.395 1.00 85.56 220 ARG A N 1
ATOM 1743 C CA . ARG A 1 220 ? -3.466 5.985 21.995 1.00 85.56 220 ARG A CA 1
ATOM 1744 C C . ARG A 1 220 ? -3.220 5.742 23.487 1.00 85.56 220 ARG A C 1
ATOM 1746 O O . ARG A 1 220 ? -2.288 6.303 24.054 1.00 85.56 220 ARG A O 1
ATOM 1753 N N . LYS A 1 221 ? -4.083 4.958 24.140 1.00 89.25 221 LYS A N 1
ATOM 1754 C CA . LYS A 1 221 ? -4.018 4.652 25.579 1.00 89.25 221 LYS A CA 1
ATOM 1755 C C . LYS A 1 221 ? -3.596 3.216 25.867 1.00 89.25 221 LYS A C 1
ATOM 1757 O O . LYS A 1 221 ? -3.444 2.865 27.034 1.00 89.25 221 LYS A O 1
ATOM 1762 N N . VAL A 1 222 ? -3.448 2.382 24.839 1.00 90.44 222 VAL A N 1
ATOM 1763 C CA . VAL A 1 222 ? -3.048 0.985 25.007 1.00 90.44 222 VAL A CA 1
ATOM 1764 C C . VAL A 1 222 ? -1.532 0.945 25.222 1.00 90.44 222 VAL A C 1
ATOM 1766 O O . VAL A 1 222 ? -0.796 1.346 24.322 1.00 90.44 222 VAL A O 1
ATOM 1769 N N . PRO A 1 223 ? -1.039 0.498 26.392 1.00 94.00 223 PRO A N 1
ATOM 1770 C CA . PRO A 1 223 ? 0.393 0.368 26.607 1.00 94.00 223 PRO A CA 1
ATOM 1771 C C . PRO A 1 223 ? 0.938 -0.788 25.763 1.00 94.00 223 PRO A C 1
ATOM 1773 O O . PRO A 1 223 ? 0.336 -1.859 25.697 1.00 94.00 223 PRO A O 1
ATOM 1776 N N . ILE A 1 224 ? 2.093 -0.567 25.142 1.00 93.31 224 ILE A N 1
ATOM 1777 C CA . ILE A 1 224 ? 2.855 -1.581 24.411 1.00 93.31 224 ILE A CA 1
ATOM 1778 C C . ILE A 1 224 ? 4.259 -1.592 25.015 1.00 93.31 224 ILE A C 1
ATOM 1780 O O . ILE A 1 224 ? 4.860 -0.534 25.203 1.00 93.31 224 ILE A O 1
ATOM 1784 N N . GLU A 1 225 ? 4.754 -2.777 25.363 1.00 96.25 225 GLU A N 1
ATOM 1785 C CA . GLU A 1 225 ? 6.132 -2.958 25.821 1.00 96.25 225 GLU A CA 1
ATOM 1786 C C . GLU A 1 225 ? 7.093 -2.778 24.640 1.00 96.25 225 GLU A C 1
ATOM 1788 O O . GLU A 1 225 ? 6.852 -3.296 23.549 1.00 96.25 225 GLU A O 1
ATOM 1793 N N . VAL A 1 226 ? 8.160 -2.005 24.844 1.00 94.00 226 VAL A N 1
ATOM 1794 C CA . VAL A 1 226 ? 9.163 -1.711 23.816 1.00 94.00 226 VAL A CA 1
ATOM 1795 C C . VAL A 1 226 ? 10.546 -1.901 24.416 1.00 94.00 226 VAL A C 1
ATOM 1797 O O . VAL A 1 226 ? 10.912 -1.213 25.370 1.00 94.00 226 VAL A O 1
ATOM 1800 N N . ASP A 1 227 ? 11.326 -2.788 23.809 1.00 96.12 227 ASP A N 1
ATOM 1801 C CA . ASP A 1 227 ? 12.732 -2.975 24.146 1.00 96.12 227 ASP A CA 1
ATOM 1802 C C . ASP A 1 227 ? 13.610 -1.953 23.416 1.00 96.12 227 ASP A C 1
ATOM 1804 O O . ASP A 1 227 ? 13.493 -1.740 22.205 1.00 96.12 227 ASP A O 1
ATOM 1808 N N . VAL A 1 228 ? 14.538 -1.330 24.147 1.00 95.81 228 VAL A N 1
ATOM 1809 C CA . VAL A 1 228 ? 15.537 -0.431 23.554 1.00 95.81 228 VAL A CA 1
ATOM 1810 C C . VAL A 1 228 ? 16.652 -1.266 22.920 1.00 95.81 228 VAL A C 1
ATOM 1812 O O . VAL A 1 228 ? 17.419 -1.926 23.621 1.00 95.81 228 VAL A O 1
ATOM 1815 N N . GLY A 1 229 ? 16.751 -1.225 21.589 1.00 94.06 229 GLY A N 1
ATOM 1816 C CA . GLY A 1 229 ? 17.790 -1.909 20.809 1.00 94.06 229 GLY A CA 1
ATOM 1817 C C . GLY A 1 229 ? 18.931 -0.998 20.333 1.00 94.06 229 GLY A C 1
ATOM 1818 O O . GLY A 1 229 ? 18.874 0.224 20.461 1.00 94.06 229 GLY A O 1
ATOM 1819 N N . PHE A 1 230 ? 19.959 -1.602 19.726 1.00 95.50 230 PHE A N 1
ATOM 1820 C CA . PHE A 1 230 ? 21.058 -0.906 19.043 1.00 95.50 230 PHE A CA 1
ATOM 1821 C C . PHE A 1 230 ? 20.985 -1.165 17.532 1.00 95.50 230 PHE A C 1
ATOM 1823 O O . PHE A 1 230 ? 20.791 -2.306 17.112 1.00 95.50 230 PHE A O 1
ATOM 1830 N N . SER A 1 231 ? 21.164 -0.128 16.711 1.00 93.12 231 SER A N 1
ATOM 1831 C CA . SER A 1 231 ? 21.083 -0.214 15.245 1.00 93.12 231 SER A CA 1
ATOM 1832 C C . SER A 1 231 ? 22.429 0.048 14.563 1.00 93.12 231 SER A C 1
ATOM 1834 O O . SER A 1 231 ? 23.224 0.856 15.039 1.00 93.12 231 SER A O 1
ATOM 1836 N N . GLY A 1 232 ? 22.654 -0.582 13.407 1.00 94.06 232 GLY A N 1
ATOM 1837 C CA . GLY A 1 232 ? 23.749 -0.243 12.490 1.00 94.06 232 GLY A CA 1
ATOM 1838 C C . GLY A 1 232 ? 23.327 0.755 11.404 1.00 94.06 232 GLY A C 1
ATOM 1839 O O . GLY A 1 232 ? 22.137 0.949 11.165 1.00 94.06 232 GLY A O 1
ATOM 1840 N N . CYS A 1 233 ? 24.305 1.364 10.726 1.00 96.06 233 CYS A N 1
ATOM 1841 C CA . CYS A 1 233 ? 24.098 2.224 9.557 1.00 96.06 233 CYS A CA 1
ATOM 1842 C C . CYS A 1 233 ? 24.884 1.665 8.365 1.00 96.06 233 CYS A C 1
ATOM 1844 O O . CYS A 1 233 ? 26.101 1.498 8.450 1.00 96.06 233 CYS A O 1
ATOM 1846 N N . PHE A 1 234 ? 24.190 1.366 7.266 1.00 92.31 234 PHE A N 1
ATOM 1847 C CA . PHE A 1 234 ? 24.810 0.914 6.023 1.00 92.31 234 PHE A CA 1
ATOM 1848 C C . PHE A 1 234 ? 25.002 2.113 5.094 1.00 92.31 234 PHE A C 1
ATOM 1850 O O . PHE A 1 234 ? 24.028 2.714 4.646 1.00 92.31 234 PHE A O 1
ATOM 1857 N N . ILE A 1 235 ? 26.257 2.454 4.806 1.00 93.38 235 ILE A N 1
ATOM 1858 C CA . ILE A 1 235 ? 26.616 3.513 3.859 1.00 93.38 235 ILE A CA 1
ATOM 1859 C C . ILE A 1 235 ? 26.917 2.842 2.520 1.00 93.38 235 ILE A C 1
ATOM 1861 O O . ILE A 1 235 ? 27.856 2.052 2.418 1.00 93.38 235 ILE A O 1
ATOM 1865 N N . LEU A 1 236 ? 26.094 3.124 1.510 1.00 85.94 236 LEU A N 1
ATOM 1866 C CA . LEU A 1 236 ? 26.340 2.655 0.149 1.00 85.94 236 LEU A CA 1
ATOM 1867 C C . LEU A 1 236 ? 27.487 3.466 -0.479 1.00 85.94 236 LEU A C 1
ATOM 1869 O O . LEU A 1 236 ? 27.595 4.662 -0.201 1.00 85.94 236 LEU A O 1
ATOM 1873 N N . PRO A 1 237 ? 28.346 2.844 -1.305 1.00 86.88 237 PRO A N 1
ATOM 1874 C CA . PRO A 1 237 ? 29.377 3.570 -2.039 1.00 86.88 237 PRO A CA 1
ATOM 1875 C C . PRO A 1 237 ? 28.749 4.568 -3.022 1.00 86.88 237 PRO A C 1
ATOM 1877 O O . PRO A 1 237 ? 27.639 4.345 -3.513 1.00 86.88 237 PRO A O 1
ATOM 1880 N N . GLU A 1 238 ? 29.461 5.661 -3.307 1.00 80.94 238 GLU A N 1
ATOM 1881 C CA . GLU A 1 238 ? 29.057 6.606 -4.352 1.00 80.94 238 GLU A CA 1
ATOM 1882 C C . GLU A 1 238 ? 28.983 5.895 -5.722 1.00 80.94 238 GLU A C 1
ATOM 1884 O O . GLU A 1 238 ? 29.795 4.997 -5.976 1.00 80.94 238 GLU A O 1
ATOM 1889 N N . PRO A 1 239 ? 27.988 6.236 -6.566 1.00 65.88 239 PRO A N 1
ATOM 1890 C CA . PRO A 1 239 ? 27.784 5.617 -7.876 1.00 65.88 239 PRO A CA 1
ATOM 1891 C C . PRO A 1 239 ? 28.877 5.943 -8.900 1.00 65.88 239 PRO A C 1
ATOM 1893 O O . PRO A 1 239 ? 29.460 7.049 -8.839 1.00 65.88 239 PRO A O 1
#

Radius of gyration: 37.56 Å; Cα contacts (8 Å, |Δi|>4): 160; chains: 1; bounding box: 105×42×125 Å

Organism: Emericella nidulans (strain FGSC A4 / ATCC 38163 / CBS 112.46 / NRRL 194 / M139) (NCBI:txid227321)